Protein AF-A0A450W6S4-F1 (afdb_monomer)

Organism: NCBI:txid2126335

Mean predicted aligned error: 8.24 Å

Nearest PDB structures (foldseek):
  7vvk-assembly1_R  TM=1.912E-01  e=2.632E-01  Homo sapiens

Solvent-accessible surface area (backbone atoms only — not comparable to full-atom values): 16210 Å² total; per-residue (Å²): 136,87,81,79,81,78,82,77,82,76,84,80,77,85,73,83,59,71,81,48,86,71,69,76,48,72,67,59,53,53,52,49,55,60,51,52,78,74,60,60,60,70,70,55,41,54,50,52,48,51,51,54,48,41,68,53,47,48,59,64,56,44,37,65,76,70,69,57,76,54,64,67,61,55,46,53,42,49,53,54,36,48,42,48,53,50,50,53,45,23,51,49,55,42,52,50,50,29,56,54,36,74,76,41,59,76,49,53,60,52,48,36,61,63,34,61,45,58,63,82,42,43,57,46,96,96,48,56,58,46,58,45,52,47,68,77,50,52,54,74,35,73,69,45,42,34,61,66,42,20,76,76,63,78,41,64,39,62,60,49,64,29,61,46,64,38,57,34,32,26,74,81,80,35,79,41,74,65,41,30,49,46,79,80,39,80,57,51,67,60,46,52,55,47,49,42,52,50,33,50,39,66,74,71,35,90,83,59,76,82,76,92,49,69,71,60,49,56,51,41,50,52,50,66,50,43,51,58,54,50,50,52,50,54,50,33,61,73,72,70,49,90,78,80,58,52,64,76,88,86,51,73,24,44,70,46,72,38,71,69,56,64,70,49,83,89,70,77,90,74,80,86,128

Radius of gyration: 19.99 Å; Cα contacts (8 Å, |Δi|>4): 269; chains: 1; bounding box: 62×41×55 Å

Structure (mmCIF, N/CA/C/O backbone):
data_AF-A0A450W6S4-F1
#
_entry.id   AF-A0A450W6S4-F1
#
loop_
_atom_site.group_PDB
_atom_site.id
_atom_site.type_symbol
_atom_site.label_atom_id
_atom_site.label_alt_id
_atom_site.label_comp_id
_atom_site.label_asym_id
_atom_site.label_entity_id
_atom_site.label_seq_id
_atom_site.pdbx_PDB_ins_code
_atom_site.Cartn_x
_atom_site.Cartn_y
_atom_site.Cartn_z
_atom_site.occupancy
_atom_site.B_iso_or_equiv
_atom_site.auth_seq_id
_atom_site.auth_comp_id
_atom_site.auth_asym_id
_atom_site.auth_atom_id
_atom_site.pdbx_PDB_model_num
ATOM 1 N N . MET A 1 1 ? -35.080 -20.474 8.992 1.00 32.56 1 MET A N 1
ATOM 2 C CA . MET A 1 1 ? -33.982 -21.333 9.483 1.00 32.56 1 MET A CA 1
ATOM 3 C C . MET A 1 1 ? -32.744 -20.471 9.604 1.00 32.56 1 MET A C 1
ATOM 5 O O . MET A 1 1 ? -32.255 -19.972 8.602 1.00 32.56 1 MET A O 1
ATOM 9 N N . VAL A 1 2 ? -32.340 -20.200 10.842 1.00 25.28 2 VAL A N 1
ATOM 10 C CA . VAL A 1 2 ? -31.231 -19.311 11.199 1.00 25.28 2 VAL A CA 1
ATOM 11 C C . VAL A 1 2 ? -29.941 -20.122 11.090 1.00 25.28 2 VAL A C 1
ATOM 13 O O . VAL A 1 2 ? -29.734 -21.058 11.854 1.00 25.28 2 VAL A O 1
ATOM 16 N N . SER A 1 3 ? -29.115 -19.811 10.092 1.00 26.16 3 SER A N 1
ATOM 17 C CA . SER A 1 3 ? -27.806 -20.436 9.897 1.00 26.16 3 SER A CA 1
ATOM 18 C C . SER A 1 3 ? -26.806 -19.808 1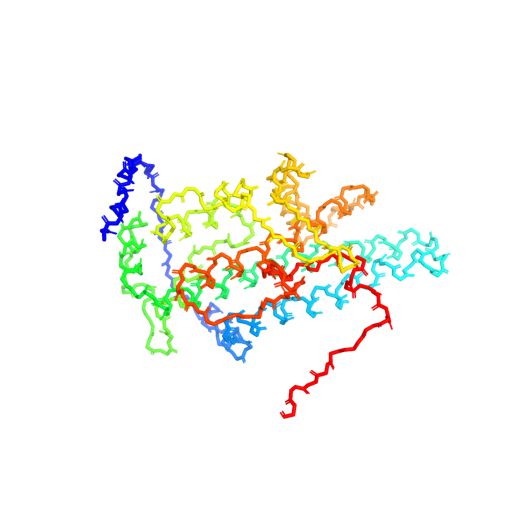0.863 1.00 26.16 3 SER A C 1
ATOM 20 O O . SER A 1 3 ? -26.438 -18.643 10.718 1.00 26.16 3 SER A O 1
ATOM 22 N N . ALA A 1 4 ? -26.394 -20.592 11.855 1.00 27.12 4 ALA A N 1
ATOM 23 C CA . ALA A 1 4 ? -25.409 -20.240 12.863 1.00 27.12 4 ALA A CA 1
ATOM 24 C C . ALA A 1 4 ? -24.054 -19.885 12.224 1.00 27.12 4 ALA A C 1
ATOM 26 O O . ALA A 1 4 ? -23.342 -20.751 11.715 1.00 27.12 4 ALA A O 1
ATOM 27 N N . LEU A 1 5 ? -23.683 -18.605 12.289 1.00 28.03 5 LEU A N 1
ATOM 28 C CA . LEU A 1 5 ? -22.306 -18.156 12.099 1.00 28.03 5 LEU A CA 1
ATOM 29 C C . LEU A 1 5 ? -21.444 -18.799 13.186 1.00 28.03 5 LEU A C 1
ATOM 31 O O . LEU A 1 5 ? -21.568 -18.511 14.374 1.00 28.03 5 LEU A O 1
ATOM 35 N N . THR A 1 6 ? -20.604 -19.734 12.761 1.00 26.80 6 THR A N 1
ATOM 36 C CA . THR A 1 6 ? -19.673 -20.453 13.620 1.00 26.80 6 THR A CA 1
ATOM 37 C C . THR A 1 6 ? -18.552 -19.500 14.022 1.00 26.80 6 THR A C 1
ATOM 39 O O . THR A 1 6 ? -17.637 -19.233 13.244 1.00 26.80 6 THR A O 1
ATOM 42 N N . THR A 1 7 ? -18.628 -18.973 15.242 1.00 27.84 7 THR A N 1
ATOM 43 C CA . THR A 1 7 ? -17.557 -18.215 15.893 1.00 27.84 7 THR A CA 1
ATOM 44 C C . THR A 1 7 ? -16.342 -19.127 16.072 1.00 27.84 7 THR A C 1
ATOM 46 O O . THR A 1 7 ? -16.236 -19.863 17.051 1.00 27.84 7 THR A O 1
ATOM 49 N N . ARG A 1 8 ? -15.414 -19.124 15.108 1.00 27.56 8 ARG A N 1
ATOM 50 C CA . ARG A 1 8 ? -14.085 -19.711 15.304 1.00 27.56 8 ARG A CA 1
ATOM 51 C C . ARG A 1 8 ? -13.303 -18.793 16.240 1.00 27.56 8 ARG A C 1
ATOM 53 O O . ARG A 1 8 ? -12.782 -17.763 15.826 1.00 27.56 8 ARG A O 1
ATOM 60 N N . LEU A 1 9 ? -13.261 -19.171 17.515 1.00 24.45 9 LEU A N 1
ATOM 61 C CA . LEU A 1 9 ? -12.330 -18.640 18.505 1.00 24.45 9 LEU A CA 1
ATOM 62 C C . LEU A 1 9 ? -10.904 -18.990 18.059 1.00 24.45 9 LEU A C 1
ATOM 64 O O . LEU A 1 9 ? -10.448 -20.118 18.237 1.00 24.45 9 LEU A O 1
ATOM 68 N N . PHE A 1 10 ? -10.211 -18.036 17.443 1.00 27.70 10 PHE A N 1
ATOM 69 C CA . PHE A 1 10 ? -8.774 -18.142 17.228 1.00 27.70 10 PHE A CA 1
ATOM 70 C C . PHE A 1 10 ? -8.068 -17.835 18.549 1.00 27.70 10 PHE A C 1
ATOM 72 O O . PHE A 1 10 ? -8.213 -16.752 19.115 1.00 27.70 10 PHE A O 1
ATOM 79 N N . VAL A 1 11 ? -7.320 -18.815 19.057 1.00 25.23 11 VAL A N 1
ATOM 80 C CA . VAL A 1 11 ? -6.426 -18.644 20.204 1.00 25.23 11 VAL A CA 1
ATOM 81 C C . VAL A 1 11 ? -5.302 -17.700 19.776 1.00 25.23 11 VAL A C 1
ATOM 83 O O . VAL A 1 11 ? -4.445 -18.061 18.971 1.00 25.23 11 VAL A O 1
ATOM 86 N N . ILE A 1 12 ? -5.330 -16.469 20.286 1.00 32.97 12 ILE A N 1
ATOM 87 C CA . ILE A 1 12 ? -4.296 -15.461 20.044 1.00 32.97 12 ILE A CA 1
ATOM 88 C C . ILE A 1 12 ? -3.047 -15.870 20.835 1.00 32.97 12 ILE A C 1
ATOM 90 O O . ILE A 1 12 ? -3.043 -15.832 22.064 1.00 32.97 12 ILE A O 1
ATOM 94 N N . SER A 1 13 ? -1.983 -16.263 20.132 1.00 30.73 13 SER A N 1
ATOM 95 C CA . SER A 1 13 ? -0.660 -16.451 20.736 1.00 30.73 13 SER A CA 1
ATOM 96 C C . SER A 1 13 ? -0.114 -15.097 21.224 1.00 30.73 13 SER A C 1
ATOM 98 O O . SER A 1 13 ? -0.065 -14.145 20.431 1.00 30.73 13 SER A O 1
ATOM 100 N N . PRO A 1 14 ? 0.305 -14.960 22.497 1.00 32.59 14 PRO A N 1
ATOM 101 C CA . PRO A 1 14 ? 0.867 -13.720 23.006 1.00 32.59 14 PRO A CA 1
ATOM 102 C C . PRO A 1 14 ? 2.315 -13.576 22.522 1.00 32.59 14 PRO A C 1
ATOM 104 O O . PRO A 1 14 ? 3.265 -13.930 23.214 1.00 32.59 14 PRO A O 1
ATOM 107 N N . TYR A 1 15 ? 2.503 -13.018 21.326 1.00 39.88 15 TYR A N 1
ATOM 108 C CA . TYR A 1 15 ? 3.777 -12.380 21.003 1.00 39.88 15 TYR A CA 1
ATOM 109 C C . TYR A 1 15 ? 3.947 -11.171 21.930 1.00 39.88 15 TYR A C 1
ATOM 111 O O . TYR A 1 15 ? 3.132 -10.249 21.901 1.00 39.88 15 TYR A O 1
ATOM 119 N N . GLN A 1 16 ? 4.986 -11.188 22.767 1.00 39.97 16 GLN A N 1
ATOM 120 C CA . GLN A 1 16 ? 5.404 -10.0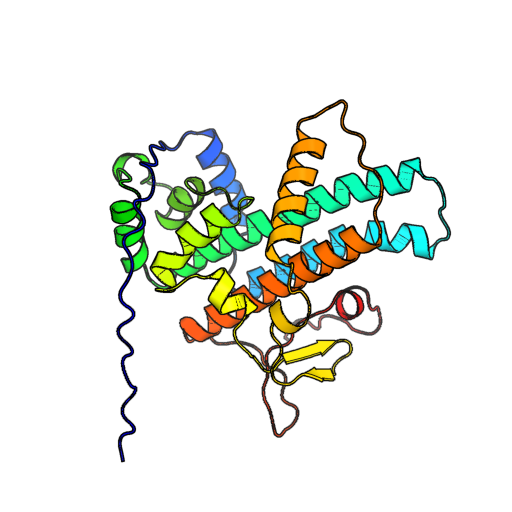25 23.546 1.00 39.97 16 GLN A CA 1
ATOM 121 C C . GLN A 1 16 ? 5.989 -8.991 22.579 1.00 39.97 16 GLN A C 1
ATOM 123 O O . GLN A 1 16 ? 7.088 -9.167 22.053 1.00 39.97 16 GLN A O 1
ATOM 128 N N . TYR A 1 17 ? 5.233 -7.931 22.301 1.00 52.00 17 TYR A N 1
ATOM 129 C CA . TYR A 1 17 ? 5.739 -6.792 21.542 1.00 52.00 17 TYR A CA 1
ATOM 130 C C . TYR A 1 17 ? 6.687 -6.001 22.434 1.00 52.00 17 TYR A C 1
ATOM 132 O O . TYR A 1 17 ? 6.392 -5.755 23.603 1.00 52.00 17 TYR A O 1
ATOM 140 N N . GLY A 1 18 ? 7.856 -5.649 21.896 1.00 48.38 18 GLY A N 1
ATOM 141 C CA . GLY A 1 18 ? 8.821 -4.824 22.615 1.00 48.38 18 GLY A CA 1
ATOM 142 C C . GLY A 1 18 ? 8.183 -3.506 23.060 1.00 48.38 18 GLY A C 1
ATOM 143 O O . GLY A 1 18 ? 7.349 -2.950 22.349 1.00 48.38 18 GLY A O 1
ATOM 144 N N . ASN A 1 19 ? 8.581 -3.011 24.235 1.00 50.66 19 ASN A N 1
ATOM 145 C CA . ASN A 1 19 ? 8.143 -1.713 24.747 1.00 50.66 19 ASN A CA 1
ATOM 146 C C . ASN A 1 19 ? 8.439 -0.615 23.711 1.00 50.66 19 ASN A C 1
ATOM 148 O O . ASN A 1 19 ? 9.602 -0.253 23.516 1.00 50.66 19 ASN A O 1
ATOM 152 N N . MET A 1 20 ? 7.405 -0.057 23.079 1.00 61.88 20 MET A N 1
ATOM 153 C CA . MET A 1 20 ? 7.544 1.173 22.308 1.00 61.88 20 MET A CA 1
ATOM 154 C C . MET A 1 20 ? 7.409 2.350 23.269 1.00 61.88 20 MET A C 1
ATOM 156 O O . MET A 1 20 ? 6.349 2.591 23.828 1.00 61.88 20 MET A O 1
ATOM 160 N N . LYS A 1 21 ? 8.490 3.102 23.481 1.00 59.56 21 LYS A N 1
ATOM 161 C CA . LYS A 1 21 ? 8.429 4.402 24.160 1.00 59.56 21 LYS A CA 1
ATOM 162 C C . LYS A 1 21 ? 8.590 5.484 23.107 1.00 59.56 21 LYS A C 1
ATOM 164 O O . LYS A 1 21 ? 9.688 5.672 22.590 1.00 59.56 21 LYS A O 1
ATOM 169 N N . LYS A 1 22 ? 7.505 6.178 22.769 1.00 68.50 22 LYS A N 1
ATOM 170 C CA . LYS A 1 22 ? 7.538 7.281 21.808 1.00 68.50 22 LYS A CA 1
ATOM 171 C C . LYS A 1 22 ? 6.741 8.456 22.348 1.00 68.50 22 LYS A C 1
ATOM 173 O O . LYS A 1 22 ? 5.594 8.289 22.737 1.00 68.50 22 LYS A O 1
ATOM 178 N N . LYS A 1 23 ? 7.380 9.623 22.362 1.00 75.75 23 LYS A N 1
ATOM 179 C CA . LYS A 1 23 ? 6.767 10.901 22.709 1.00 75.75 23 LYS A CA 1
ATOM 180 C C . LYS A 1 23 ? 6.658 11.742 21.450 1.00 75.75 23 LYS A C 1
ATOM 182 O O . LYS A 1 23 ? 7.626 11.822 20.687 1.00 75.75 23 LYS A O 1
ATOM 187 N N . ILE A 1 24 ? 5.502 12.357 21.238 1.00 78.50 24 ILE A N 1
ATOM 188 C CA . ILE A 1 24 ? 5.284 13.213 20.074 1.00 78.50 24 ILE A CA 1
ATOM 189 C C . ILE A 1 24 ? 6.074 14.511 20.215 1.00 78.50 24 ILE A C 1
ATOM 191 O O . ILE A 1 24 ? 6.154 15.107 21.289 1.00 78.50 24 ILE A O 1
ATOM 195 N N . ASN A 1 25 ? 6.703 14.921 19.115 1.00 84.12 25 ASN A N 1
ATOM 196 C CA . ASN A 1 25 ? 7.486 16.148 19.022 1.00 84.12 25 ASN A CA 1
ATOM 197 C C . ASN A 1 25 ? 6.887 17.105 17.979 1.00 84.12 25 ASN A C 1
ATOM 199 O O . ASN A 1 25 ? 6.044 16.719 17.171 1.00 84.12 25 ASN A O 1
ATOM 203 N N . SER A 1 26 ? 7.349 18.356 17.978 1.00 82.69 26 SER A N 1
ATOM 204 C CA . SER A 1 26 ? 6.836 19.413 17.095 1.00 82.69 26 SER A CA 1
ATOM 205 C C . SER A 1 26 ? 6.968 19.093 15.604 1.00 82.69 26 SER A C 1
ATOM 207 O O . SER A 1 26 ? 6.070 19.421 14.833 1.00 82.69 26 SER A O 1
ATOM 209 N N . LYS A 1 27 ? 8.042 18.407 15.192 1.00 85.31 27 LYS A N 1
ATOM 210 C CA . LYS A 1 27 ? 8.237 17.991 13.796 1.00 85.31 27 LYS A CA 1
ATOM 211 C C . LYS A 1 27 ? 7.159 16.998 13.354 1.00 85.31 27 LYS A C 1
ATOM 213 O O . LYS A 1 27 ? 6.588 17.160 12.283 1.00 85.31 27 LYS A O 1
ATOM 218 N N . MET A 1 28 ? 6.843 16.015 14.198 1.00 83.75 28 MET A N 1
ATOM 219 C CA . MET A 1 28 ? 5.768 15.053 13.932 1.00 83.75 28 MET A CA 1
ATOM 220 C C . MET A 1 28 ? 4.409 15.744 13.822 1.00 83.75 28 MET A C 1
ATOM 222 O O . MET A 1 28 ? 3.630 15.404 12.941 1.00 83.75 28 MET A O 1
ATOM 226 N N . LEU A 1 29 ? 4.132 16.739 14.667 1.00 84.56 29 LEU A N 1
ATOM 227 C CA . LEU A 1 29 ? 2.882 17.507 14.597 1.00 84.56 29 LEU A CA 1
ATOM 228 C C . LEU A 1 29 ? 2.769 18.306 13.288 1.00 84.56 29 LEU A C 1
ATOM 230 O O . LEU A 1 29 ? 1.702 18.341 12.679 1.00 84.56 29 LEU A O 1
ATOM 234 N N . GLN A 1 30 ? 3.867 18.899 12.815 1.00 84.81 30 GLN A N 1
ATOM 235 C CA . GLN A 1 30 ? 3.893 19.606 11.531 1.00 84.81 30 GLN A CA 1
ATOM 236 C C . GLN A 1 30 ? 3.646 18.656 10.344 1.00 84.81 30 GLN A C 1
ATOM 238 O O . GLN A 1 30 ? 2.869 18.972 9.439 1.00 84.81 30 GLN A O 1
ATOM 243 N N . GLU A 1 31 ? 4.268 17.474 10.364 1.00 84.25 31 GLU A N 1
ATOM 244 C CA . GLU A 1 31 ? 4.027 16.421 9.370 1.00 84.25 31 GLU A CA 1
ATOM 245 C C . GLU A 1 31 ? 2.558 15.967 9.391 1.00 84.25 31 GLU A C 1
ATOM 247 O O . GLU A 1 31 ? 1.927 15.879 8.338 1.00 84.25 31 GLU A 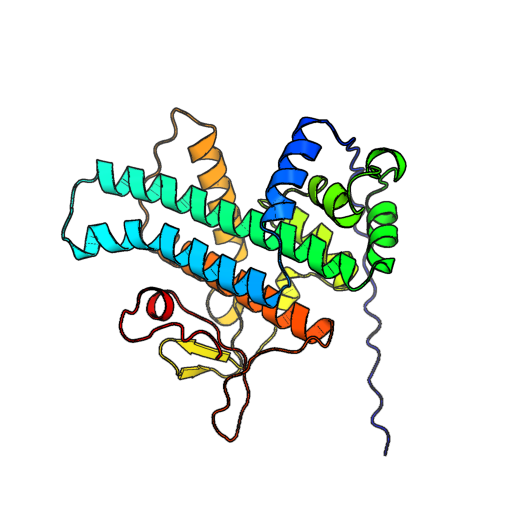O 1
ATOM 252 N N . LEU A 1 32 ? 1.975 15.756 10.578 1.00 86.31 32 LEU A N 1
ATOM 253 C CA . LEU A 1 32 ? 0.564 15.387 10.722 1.00 86.31 32 LEU A CA 1
ATOM 254 C C . LEU A 1 32 ? -0.386 16.455 10.175 1.00 86.31 32 LEU A C 1
ATOM 256 O O . LEU A 1 32 ? -1.367 16.095 9.527 1.00 86.31 32 LEU A O 1
ATOM 260 N N . SER A 1 33 ? -0.098 17.741 10.399 1.00 84.69 33 SER A N 1
ATOM 261 C CA . SER A 1 33 ? -0.905 18.838 9.846 1.00 84.69 33 SER A CA 1
ATOM 262 C C . SER A 1 33 ? -0.940 18.777 8.320 1.00 84.69 33 SER A C 1
ATOM 264 O O . SER A 1 33 ? -2.010 18.839 7.727 1.00 84.69 33 SER A O 1
ATOM 266 N N . THR A 1 34 ? 0.223 18.570 7.698 1.00 82.75 34 THR A N 1
ATOM 267 C CA . THR A 1 34 ? 0.350 18.484 6.235 1.00 82.75 34 THR A CA 1
ATOM 268 C C . THR A 1 34 ? -0.397 17.267 5.684 1.00 82.75 34 THR A C 1
ATOM 270 O O . THR A 1 34 ? -1.114 17.359 4.692 1.00 82.75 34 THR A O 1
ATOM 273 N N . LEU A 1 35 ? -0.267 16.111 6.344 1.00 82.56 35 LEU A N 1
ATOM 274 C CA . LEU A 1 35 ? -0.942 14.881 5.923 1.00 82.56 35 LEU A CA 1
ATOM 275 C C . LEU A 1 35 ? -2.466 14.989 6.042 1.00 82.56 35 LEU A C 1
ATOM 277 O O . LEU A 1 35 ? -3.183 14.539 5.147 1.00 82.56 35 LEU A O 1
ATOM 281 N N . ARG A 1 36 ? -2.964 15.613 7.116 1.00 82.50 36 ARG A N 1
ATOM 282 C CA . ARG A 1 36 ? -4.401 15.779 7.366 1.00 82.50 36 ARG A CA 1
ATOM 283 C C . ARG A 1 36 ? -5.112 16.504 6.228 1.00 82.50 36 ARG A C 1
ATOM 285 O O . ARG A 1 36 ? -6.207 16.091 5.870 1.00 82.50 36 ARG A O 1
ATOM 292 N N . GLU A 1 37 ? -4.502 17.541 5.657 1.00 78.56 37 GLU A N 1
ATOM 293 C CA . GLU A 1 37 ? -5.109 18.344 4.583 1.00 78.56 37 GLU A CA 1
ATOM 294 C C . GLU A 1 37 ? -5.419 17.521 3.325 1.00 78.56 37 GLU A C 1
ATOM 296 O O . GLU A 1 37 ? -6.399 17.781 2.632 1.00 78.56 37 GLU A O 1
ATOM 301 N N . SER A 1 38 ? -4.611 16.495 3.052 1.00 76.62 38 SER A N 1
ATOM 302 C CA . SER A 1 38 ? -4.791 15.603 1.899 1.00 76.62 38 SER A CA 1
ATOM 303 C C . SER A 1 38 ? -5.605 14.338 2.209 1.00 76.62 38 SER A C 1
ATOM 305 O O . SER A 1 38 ? -6.057 13.643 1.287 1.00 76.62 38 SER A O 1
ATOM 307 N N . ARG A 1 39 ? -5.810 14.028 3.498 1.00 79.44 39 ARG A N 1
ATOM 308 C CA . ARG A 1 39 ? -6.482 12.804 3.940 1.00 79.44 39 ARG A CA 1
ATOM 309 C C . ARG A 1 39 ? -7.976 12.886 3.656 1.00 79.44 39 ARG A C 1
ATOM 311 O O . ARG A 1 39 ? -8.667 13.804 4.081 1.00 79.44 39 ARG A O 1
ATOM 318 N N . ASN A 1 40 ? -8.482 11.868 2.973 1.00 72.25 40 ASN A N 1
ATOM 319 C CA . ASN A 1 40 ? -9.885 11.752 2.604 1.00 72.25 40 ASN A CA 1
ATOM 320 C C . ASN A 1 40 ? -10.454 10.388 3.011 1.00 72.25 40 ASN A C 1
ATOM 322 O O . ASN A 1 40 ? -9.747 9.519 3.516 1.00 72.25 40 ASN A O 1
ATOM 326 N N . PHE A 1 41 ? -11.751 10.187 2.775 1.00 76.62 41 PHE A N 1
ATOM 327 C CA . PHE A 1 41 ? -12.409 8.903 3.004 1.00 76.62 41 PHE A CA 1
ATOM 328 C C . PHE A 1 41 ? -11.762 7.769 2.185 1.00 76.62 41 PHE A C 1
ATOM 330 O O . PHE A 1 41 ? -11.275 7.999 1.080 1.00 76.62 41 PHE A O 1
ATOM 337 N N . ILE A 1 42 ? -11.839 6.527 2.677 1.00 78.44 42 ILE A N 1
ATOM 338 C CA . ILE A 1 42 ? -11.134 5.340 2.141 1.00 78.44 42 ILE A CA 1
ATOM 339 C C . ILE A 1 42 ? -11.256 5.179 0.615 1.00 78.44 42 ILE A C 1
ATOM 341 O O . ILE A 1 42 ? -10.291 4.821 -0.056 1.00 78.44 42 ILE A O 1
ATOM 345 N N . LYS A 1 43 ? -12.427 5.471 0.036 1.00 70.62 43 LYS A N 1
ATOM 346 C CA . LYS A 1 43 ? -12.621 5.418 -1.425 1.00 70.62 43 LYS A CA 1
ATOM 347 C C . LYS A 1 43 ? -11.735 6.407 -2.176 1.00 70.62 43 LYS A C 1
ATOM 349 O O . LYS A 1 43 ? -11.106 6.047 -3.164 1.00 70.62 43 LYS A O 1
ATOM 354 N N . ILE A 1 44 ? -11.726 7.649 -1.702 1.00 80.62 44 ILE A N 1
ATOM 355 C CA . ILE A 1 44 ? -10.949 8.741 -2.282 1.00 80.62 44 ILE A CA 1
ATOM 356 C C . ILE A 1 44 ? -9.466 8.469 -2.042 1.00 80.62 44 ILE A C 1
ATOM 358 O O . ILE A 1 44 ? -8.660 8.695 -2.930 1.00 80.62 44 ILE A O 1
ATOM 362 N N . LEU A 1 45 ? -9.111 7.894 -0.891 1.00 84.12 45 LEU A N 1
ATOM 363 C CA . LEU A 1 45 ? -7.748 7.466 -0.592 1.00 84.12 45 LEU A CA 1
ATOM 364 C C . LEU A 1 45 ? -7.238 6.438 -1.611 1.00 84.12 45 LEU A C 1
ATOM 366 O O . LEU A 1 45 ? -6.149 6.620 -2.143 1.00 84.12 45 LEU A O 1
ATOM 370 N N . ASN A 1 46 ? -8.021 5.402 -1.938 1.00 86.81 46 ASN A N 1
ATOM 371 C CA . ASN A 1 46 ? -7.617 4.423 -2.953 1.00 86.81 46 ASN A CA 1
ATOM 372 C C . ASN A 1 46 ? -7.483 5.057 -4.348 1.00 86.81 46 ASN A C 1
ATOM 374 O O . ASN A 1 46 ? -6.530 4.765 -5.062 1.00 86.81 46 ASN A O 1
ATOM 378 N N . TYR A 1 47 ? -8.399 5.954 -4.726 1.00 86.25 47 TYR A N 1
ATOM 379 C CA . TYR A 1 47 ? -8.293 6.705 -5.981 1.00 86.25 47 TYR A CA 1
ATOM 380 C C . TYR A 1 47 ? -7.035 7.588 -6.018 1.00 86.25 47 TYR A C 1
ATOM 382 O O . TYR A 1 47 ? -6.237 7.486 -6.946 1.00 86.25 47 TYR A O 1
ATOM 390 N N . ASN A 1 48 ? -6.805 8.392 -4.978 1.00 87.94 48 ASN A N 1
ATOM 391 C CA . ASN A 1 48 ? -5.625 9.246 -4.854 1.00 87.94 48 ASN A CA 1
ATOM 392 C C . ASN A 1 48 ? -4.339 8.418 -4.868 1.00 87.94 48 ASN A C 1
ATOM 394 O O . ASN A 1 48 ? -3.353 8.835 -5.468 1.00 87.94 48 ASN A O 1
ATOM 398 N N . PHE A 1 49 ? -4.339 7.244 -4.235 1.00 92.19 49 PHE A N 1
ATOM 399 C CA . PHE A 1 49 ? -3.229 6.304 -4.307 1.00 92.19 49 PHE A CA 1
ATOM 400 C C . PHE A 1 49 ? -2.961 5.875 -5.753 1.00 92.19 49 PHE A C 1
ATOM 402 O O . PHE A 1 49 ? -1.829 6.011 -6.202 1.00 92.19 49 PHE A O 1
ATOM 409 N N . LEU A 1 50 ? -3.980 5.431 -6.497 1.00 90.94 50 LEU A N 1
ATOM 410 C CA . LEU A 1 50 ? -3.832 5.019 -7.898 1.00 90.94 50 LEU A CA 1
ATOM 411 C C . LEU A 1 50 ? -3.323 6.158 -8.790 1.00 90.94 50 LEU A C 1
ATOM 413 O O . LEU A 1 50 ? -2.429 5.934 -9.604 1.00 90.94 50 LEU A O 1
ATOM 417 N N . MET A 1 51 ? -3.832 7.378 -8.601 1.00 88.25 51 MET A N 1
ATOM 418 C CA . MET A 1 51 ? -3.385 8.557 -9.351 1.00 88.25 51 MET A CA 1
ATOM 419 C C . MET A 1 51 ? -1.927 8.911 -9.045 1.00 88.25 51 MET A C 1
ATOM 421 O O . MET A 1 51 ? -1.124 9.063 -9.964 1.00 88.25 51 MET A O 1
ATOM 425 N N . ASN A 1 52 ? -1.548 8.953 -7.764 1.00 89.25 52 ASN A N 1
ATOM 426 C CA . ASN A 1 52 ? -0.154 9.173 -7.375 1.00 89.25 52 ASN A CA 1
ATOM 427 C C . ASN A 1 52 ? 0.754 8.054 -7.905 1.00 89.25 52 ASN A C 1
ATOM 429 O O . ASN A 1 52 ? 1.864 8.317 -8.369 1.00 89.25 52 ASN A O 1
ATOM 433 N N . PHE A 1 53 ? 0.289 6.803 -7.871 1.00 90.94 53 PHE A N 1
ATOM 434 C CA . PHE A 1 53 ? 1.027 5.663 -8.399 1.00 90.94 53 PHE A CA 1
ATOM 435 C C . PHE A 1 53 ? 1.270 5.826 -9.905 1.00 90.94 53 PHE A C 1
ATOM 437 O O . PHE A 1 53 ? 2.418 5.745 -10.341 1.00 90.94 53 PHE A O 1
ATOM 444 N N . TYR A 1 54 ? 0.228 6.135 -10.684 1.00 89.75 54 TYR A N 1
ATOM 445 C CA . TYR A 1 54 ? 0.310 6.409 -12.123 1.00 89.75 54 TYR A CA 1
ATOM 446 C C . TYR A 1 54 ? 1.352 7.481 -12.451 1.00 89.75 54 TYR A C 1
ATOM 448 O O . TYR A 1 54 ? 2.269 7.237 -13.241 1.00 89.75 54 TYR A O 1
ATOM 456 N N . GLU A 1 55 ? 1.241 8.651 -11.819 1.00 87.31 55 GLU A N 1
ATOM 457 C CA . GLU A 1 55 ? 2.113 9.795 -12.095 1.00 87.31 55 GLU A CA 1
ATOM 458 C C . GLU A 1 55 ? 3.587 9.456 -11.859 1.00 87.31 55 GLU A C 1
ATOM 460 O O . GLU A 1 55 ? 4.451 9.797 -12.673 1.00 87.31 55 GLU A O 1
ATOM 465 N N . ASN A 1 56 ? 3.869 8.719 -10.782 1.00 86.69 56 ASN A N 1
ATOM 466 C CA . ASN A 1 56 ? 5.223 8.323 -10.415 1.00 86.69 56 ASN A CA 1
ATOM 467 C C . ASN A 1 56 ? 5.764 7.155 -11.260 1.00 86.69 56 ASN A C 1
ATOM 469 O O . ASN A 1 56 ? 6.971 7.090 -11.502 1.00 86.69 56 ASN A O 1
ATOM 473 N N . CYS A 1 57 ? 4.906 6.249 -11.741 1.00 86.44 57 CYS A N 1
ATOM 474 C CA . CYS A 1 57 ? 5.314 5.135 -12.604 1.00 86.44 57 CYS A CA 1
ATOM 475 C C . CYS A 1 57 ? 5.554 5.563 -14.051 1.00 86.44 57 CYS A C 1
ATOM 477 O O . CYS A 1 57 ? 6.424 5.013 -14.724 1.00 86.44 57 CYS A O 1
ATOM 479 N N . ARG A 1 58 ? 4.808 6.544 -14.565 1.00 83.81 58 ARG A N 1
ATOM 480 C CA . ARG A 1 58 ? 4.818 6.858 -16.001 1.00 83.81 58 ARG A CA 1
ATOM 481 C C . ARG A 1 58 ? 6.211 7.190 -16.539 1.00 83.81 58 ARG A C 1
ATOM 483 O O . ARG A 1 58 ? 6.530 6.824 -17.664 1.00 83.81 58 ARG A O 1
ATOM 490 N N . ILE A 1 59 ? 7.063 7.831 -15.738 1.00 82.19 59 ILE A N 1
ATOM 491 C CA . ILE A 1 59 ? 8.423 8.206 -16.153 1.00 82.19 59 ILE A CA 1
ATOM 492 C C . ILE A 1 59 ? 9.291 6.971 -16.439 1.00 82.19 59 ILE A C 1
ATOM 494 O O . ILE A 1 59 ? 10.000 6.952 -17.446 1.00 82.19 59 ILE A O 1
ATOM 498 N N . ILE A 1 60 ? 9.240 5.931 -15.594 1.00 85.06 60 ILE A N 1
ATOM 499 C CA . ILE A 1 60 ? 10.079 4.736 -15.789 1.00 85.06 60 ILE A CA 1
ATOM 500 C C . ILE A 1 60 ? 9.624 3.914 -17.004 1.00 85.06 60 ILE A C 1
ATOM 502 O O . ILE A 1 60 ? 10.457 3.289 -17.657 1.00 85.06 60 ILE A O 1
ATOM 506 N N . HIS A 1 61 ? 8.336 3.985 -17.355 1.00 84.06 61 HIS A N 1
ATOM 507 C CA . HIS A 1 61 ? 7.763 3.356 -18.552 1.00 84.06 61 HIS A CA 1
ATOM 508 C C . HIS A 1 61 ? 7.942 4.192 -19.826 1.00 84.06 61 HIS A C 1
ATOM 510 O O . HIS A 1 61 ? 8.042 3.639 -20.920 1.00 84.06 61 HIS A O 1
ATOM 516 N N . TYR A 1 62 ? 8.059 5.517 -19.699 1.00 82.56 62 TYR A N 1
ATOM 517 C CA . TYR A 1 62 ? 8.267 6.428 -20.826 1.00 82.56 62 TYR A CA 1
ATOM 518 C C . TYR A 1 62 ? 9.648 6.263 -21.478 1.00 82.56 62 TYR A C 1
ATOM 520 O O . TYR A 1 62 ? 9.745 6.232 -22.703 1.00 82.56 62 TYR A O 1
ATOM 528 N N . PHE A 1 63 ? 10.721 6.129 -20.686 1.00 80.94 63 PHE A N 1
ATOM 529 C CA . PHE A 1 63 ? 12.084 6.034 -21.233 1.00 80.94 63 PHE A CA 1
ATOM 530 C C . PHE A 1 63 ? 12.270 4.855 -22.210 1.00 80.94 63 PHE A C 1
ATOM 532 O O . PHE A 1 63 ? 12.736 5.102 -23.327 1.00 80.94 63 PHE A O 1
ATOM 539 N N . PRO A 1 64 ? 11.877 3.608 -21.867 1.00 74.56 64 PRO A N 1
ATOM 540 C CA . PRO A 1 64 ? 11.921 2.492 -22.809 1.00 74.56 64 PRO A CA 1
ATOM 541 C C . PRO A 1 64 ? 11.035 2.705 -24.041 1.00 74.56 64 PRO A C 1
ATOM 543 O O . PRO A 1 64 ? 11.461 2.389 -25.148 1.00 74.56 64 PRO A O 1
ATOM 546 N N . ALA A 1 65 ? 9.832 3.271 -23.870 1.00 76.75 65 ALA A N 1
ATOM 547 C CA . ALA A 1 65 ? 8.892 3.497 -24.971 1.00 76.75 65 ALA A CA 1
ATOM 548 C C . ALA A 1 65 ? 9.425 4.483 -26.027 1.00 76.75 65 ALA A C 1
ATOM 550 O O . ALA A 1 65 ? 9.090 4.369 -27.201 1.00 76.75 65 ALA A O 1
ATOM 551 N N . GLN A 1 66 ? 10.281 5.424 -25.621 1.00 77.69 66 GLN A N 1
ATOM 552 C CA . GLN A 1 66 ? 10.927 6.392 -26.514 1.00 77.69 66 GLN A CA 1
ATOM 553 C C . GLN A 1 66 ? 12.309 5.942 -27.019 1.00 77.69 66 GLN A C 1
ATOM 555 O O . GLN A 1 66 ? 13.010 6.724 -27.658 1.00 77.69 66 GLN A O 1
ATOM 560 N N . GLY A 1 67 ? 12.745 4.716 -26.705 1.00 73.31 67 GLY A N 1
ATOM 561 C CA . GLY A 1 67 ? 14.074 4.226 -27.086 1.00 73.31 67 GLY A CA 1
ATOM 562 C C . GLY A 1 67 ? 15.228 4.993 -26.427 1.00 73.31 67 GLY A C 1
ATOM 563 O O . GLY A 1 67 ? 16.330 5.048 -26.969 1.00 73.31 67 GLY A O 1
ATOM 564 N N . ILE A 1 68 ? 14.998 5.623 -25.268 1.00 74.75 68 ILE A N 1
ATOM 565 C CA . ILE A 1 68 ? 16.042 6.363 -24.554 1.00 74.75 68 ILE A CA 1
ATOM 566 C C . ILE A 1 68 ? 16.946 5.361 -23.826 1.00 74.75 68 ILE A C 1
ATOM 568 O O . ILE A 1 68 ? 16.602 4.838 -22.768 1.00 74.75 68 ILE A O 1
ATOM 572 N N . GLU A 1 69 ? 18.140 5.126 -24.371 1.00 68.44 69 GLU A N 1
ATOM 573 C CA . GLU A 1 69 ? 19.100 4.139 -23.845 1.00 68.44 69 GLU A CA 1
ATOM 574 C C . GLU A 1 69 ? 20.116 4.706 -22.839 1.00 68.44 69 GLU A C 1
ATOM 576 O O . GLU A 1 69 ? 20.990 3.982 -22.351 1.00 68.44 69 GLU A O 1
ATOM 581 N N . SER A 1 70 ? 20.041 6.003 -22.511 1.00 78.31 70 SER A N 1
ATOM 582 C CA . SER A 1 70 ? 20.988 6.620 -21.576 1.00 78.31 70 SER A CA 1
ATOM 583 C C . SER A 1 70 ? 20.889 5.971 -20.195 1.00 78.31 70 SER A C 1
ATOM 585 O O . SER A 1 70 ? 19.974 6.232 -19.408 1.00 78.31 70 SER A O 1
ATOM 587 N N . LYS A 1 71 ? 21.887 5.137 -19.886 1.00 79.38 71 LYS A N 1
ATOM 588 C CA . LYS A 1 71 ? 21.967 4.362 -18.642 1.00 79.38 71 LYS A CA 1
ATOM 589 C C . LYS A 1 71 ? 21.907 5.246 -17.396 1.00 79.38 71 LYS A C 1
ATOM 591 O O . LYS A 1 71 ? 21.384 4.811 -16.372 1.00 79.38 71 LYS A O 1
ATOM 596 N N . ASP A 1 72 ? 22.410 6.477 -17.475 1.00 83.75 72 ASP A N 1
ATOM 597 C CA . ASP A 1 72 ? 22.398 7.410 -16.350 1.00 83.75 72 ASP A CA 1
ATOM 598 C C . ASP A 1 72 ? 21.000 7.974 -16.081 1.00 83.75 72 ASP A C 1
ATOM 600 O O . ASP A 1 72 ? 20.565 7.956 -14.927 1.00 83.75 72 ASP A O 1
ATOM 604 N N . PHE A 1 73 ? 20.265 8.394 -17.119 1.00 83.38 73 PHE A N 1
ATOM 605 C CA . PHE A 1 73 ? 18.890 8.883 -16.959 1.00 83.38 73 PHE A CA 1
ATOM 606 C C . PHE A 1 73 ? 17.952 7.778 -16.479 1.00 83.38 73 PHE A C 1
ATOM 608 O O . PHE A 1 73 ? 17.203 7.988 -15.526 1.00 83.38 73 PHE A O 1
ATOM 615 N N . VAL A 1 74 ? 18.059 6.577 -17.052 1.00 82.56 74 VAL A N 1
ATOM 616 C CA . VAL A 1 74 ? 17.264 5.420 -16.618 1.00 82.56 74 VAL A CA 1
ATOM 617 C C . VAL A 1 74 ? 17.563 5.065 -15.159 1.00 82.56 74 VAL A C 1
ATOM 619 O O . VAL A 1 74 ? 16.650 4.776 -14.388 1.00 82.56 74 VAL A O 1
ATOM 622 N N . ARG A 1 75 ? 18.829 5.137 -14.725 1.00 86.25 75 ARG A N 1
ATOM 623 C CA . ARG A 1 75 ? 19.194 4.893 -13.321 1.00 86.25 75 ARG A CA 1
ATOM 624 C C . ARG A 1 75 ? 18.649 5.970 -12.381 1.00 86.25 75 ARG A C 1
ATOM 626 O O . ARG A 1 75 ? 18.224 5.638 -11.278 1.00 86.25 75 ARG A O 1
ATOM 633 N N . ILE A 1 76 ? 18.674 7.241 -12.782 1.00 88.19 76 ILE A N 1
ATOM 634 C CA . ILE A 1 76 ? 18.077 8.336 -12.001 1.00 88.19 76 ILE A CA 1
ATOM 635 C C . ILE A 1 76 ? 16.571 8.105 -11.863 1.00 88.19 76 ILE A C 1
ATOM 637 O O . ILE A 1 76 ? 16.062 8.094 -10.743 1.00 88.19 76 ILE A O 1
ATOM 641 N N . ALA A 1 77 ? 15.885 7.823 -12.972 1.00 88.56 77 ALA A N 1
ATOM 642 C CA . ALA A 1 77 ? 14.464 7.500 -12.979 1.00 88.56 77 ALA A CA 1
ATOM 643 C C . ALA A 1 77 ? 14.154 6.314 -12.060 1.00 88.56 77 ALA A C 1
ATOM 645 O O . ALA A 1 77 ? 13.263 6.405 -11.227 1.00 88.56 77 ALA A O 1
ATOM 646 N N . TYR A 1 78 ? 14.951 5.245 -12.127 1.00 89.62 78 TYR A N 1
ATOM 647 C CA . TYR A 1 78 ? 14.811 4.073 -11.264 1.00 89.62 78 TYR A CA 1
ATOM 648 C C . TYR A 1 78 ? 14.940 4.407 -9.768 1.00 89.62 78 TYR A C 1
ATOM 650 O O . TYR A 1 78 ? 14.172 3.896 -8.952 1.00 89.62 78 TYR A O 1
ATOM 658 N N . ARG A 1 79 ? 15.877 5.290 -9.392 1.00 91.75 79 ARG A N 1
ATOM 659 C CA . ARG A 1 79 ? 16.035 5.742 -7.998 1.00 91.75 79 ARG A CA 1
ATOM 660 C C . ARG A 1 79 ? 14.802 6.484 -7.507 1.00 91.75 79 ARG A C 1
ATOM 662 O O . ARG A 1 79 ? 14.292 6.155 -6.441 1.00 91.75 79 ARG A O 1
ATOM 669 N N . HIS A 1 80 ? 14.345 7.469 -8.278 1.00 91.31 80 HIS A N 1
ATOM 670 C CA . HIS A 1 80 ? 13.136 8.220 -7.948 1.00 91.31 80 HIS A CA 1
ATOM 671 C C . HIS A 1 80 ? 11.931 7.294 -7.872 1.00 91.31 80 HIS A C 1
ATOM 673 O O . HIS A 1 80 ? 11.172 7.363 -6.916 1.00 91.31 80 HIS A O 1
ATOM 679 N N . TYR A 1 81 ? 11.831 6.361 -8.812 1.00 92.69 81 TYR A N 1
ATOM 680 C CA . TYR A 1 81 ? 10.732 5.425 -8.885 1.00 92.69 81 TYR A CA 1
ATOM 681 C C . TYR A 1 81 ? 10.617 4.539 -7.637 1.00 92.69 81 TYR A C 1
ATOM 683 O O . TYR A 1 81 ? 9.559 4.483 -7.017 1.00 92.69 81 TYR A O 1
ATOM 691 N N . LEU A 1 82 ? 11.720 3.925 -7.196 1.00 94.25 82 LEU A N 1
ATOM 692 C CA . LEU A 1 82 ? 11.742 3.135 -5.960 1.00 94.25 82 LEU A CA 1
ATOM 693 C C . LEU A 1 82 ? 11.382 3.960 -4.720 1.00 94.25 82 LEU A C 1
ATOM 695 O O . LEU A 1 82 ? 10.684 3.468 -3.832 1.00 94.25 82 LEU A O 1
ATOM 699 N N . VAL A 1 83 ? 11.864 5.204 -4.643 1.00 94.94 83 VAL A N 1
ATOM 700 C CA . VAL A 1 83 ? 11.511 6.111 -3.544 1.00 94.94 83 VAL A CA 1
ATOM 701 C C . VAL A 1 83 ? 10.012 6.396 -3.564 1.00 94.94 83 VAL A C 1
ATOM 703 O O . VAL A 1 83 ? 9.366 6.238 -2.531 1.00 94.94 83 VAL A O 1
ATOM 706 N N . SER A 1 84 ? 9.455 6.730 -4.728 1.00 94.12 84 SER A N 1
ATOM 707 C CA . SER A 1 84 ? 8.032 7.014 -4.895 1.00 94.12 84 SER A CA 1
ATOM 708 C C . SER A 1 84 ? 7.144 5.813 -4.573 1.00 94.12 84 SER A C 1
ATOM 710 O O . SER A 1 84 ? 6.145 5.991 -3.881 1.00 94.12 84 SER A O 1
ATOM 712 N N . LEU A 1 85 ? 7.513 4.594 -4.992 1.00 94.81 85 LEU A N 1
ATOM 713 C CA . LEU A 1 85 ? 6.775 3.367 -4.656 1.00 94.81 85 LEU A CA 1
ATOM 714 C C . LEU A 1 85 ? 6.648 3.188 -3.140 1.00 94.81 85 LEU A C 1
ATOM 716 O O . LEU A 1 85 ? 5.548 3.010 -2.616 1.00 94.81 85 LEU A O 1
ATOM 720 N N . VAL A 1 86 ? 7.771 3.282 -2.423 1.00 96.56 86 VAL A N 1
ATOM 721 C CA . VAL A 1 86 ? 7.789 3.131 -0.962 1.00 96.56 86 VAL A CA 1
ATOM 722 C C . VAL A 1 86 ? 7.070 4.280 -0.265 1.00 96.56 86 VAL A C 1
ATOM 724 O O . VAL A 1 86 ? 6.379 4.041 0.720 1.00 96.56 86 VAL A O 1
ATOM 727 N N . SER A 1 87 ? 7.186 5.505 -0.775 1.00 94.12 87 SER A N 1
ATOM 728 C CA . SER A 1 87 ? 6.465 6.657 -0.235 1.00 94.12 87 SER A CA 1
ATOM 729 C C . SER A 1 87 ? 4.950 6.521 -0.398 1.00 94.12 87 SER A C 1
ATOM 731 O O . SER A 1 87 ? 4.240 6.723 0.581 1.00 94.12 87 SER A O 1
ATOM 733 N N . CYS A 1 88 ? 4.456 6.119 -1.575 1.00 93.81 88 CYS A N 1
ATOM 734 C CA . CYS A 1 88 ? 3.024 5.885 -1.803 1.00 93.81 88 CYS A CA 1
ATOM 735 C C . CYS A 1 88 ? 2.488 4.760 -0.912 1.00 93.81 88 CYS A C 1
ATOM 737 O O . CYS A 1 88 ? 1.389 4.863 -0.375 1.00 93.81 88 CYS A O 1
ATOM 739 N N . TRP A 1 89 ? 3.272 3.694 -0.729 1.00 95.81 89 TRP A N 1
ATOM 740 C CA . TRP A 1 89 ? 2.936 2.615 0.196 1.00 95.81 89 TRP A CA 1
ATOM 741 C C . TRP A 1 89 ? 2.835 3.116 1.637 1.00 95.81 89 TRP A C 1
ATOM 743 O O . TRP A 1 89 ? 1.839 2.874 2.315 1.00 95.81 89 TRP A O 1
ATOM 753 N N . GLU A 1 90 ? 3.858 3.826 2.113 1.00 95.12 90 GLU A N 1
ATOM 754 C CA . GLU A 1 90 ? 3.908 4.323 3.484 1.00 95.12 90 GLU A CA 1
ATOM 755 C C . GLU A 1 90 ? 2.707 5.219 3.800 1.00 95.12 90 GLU A C 1
ATOM 757 O O . GLU A 1 90 ? 2.037 5.013 4.814 1.00 95.12 90 GLU A O 1
ATOM 762 N N . THR A 1 91 ? 2.428 6.200 2.937 1.00 93.19 91 THR A N 1
ATOM 763 C CA . THR A 1 91 ? 1.322 7.140 3.143 1.00 93.19 91 THR A CA 1
ATOM 764 C C . THR A 1 91 ? -0.024 6.438 3.040 1.00 93.19 91 THR A C 1
ATOM 766 O O . THR A 1 91 ? -0.864 6.642 3.914 1.00 93.19 91 THR A O 1
ATOM 769 N N . PHE A 1 92 ? -0.199 5.526 2.076 1.00 94.94 92 PHE A N 1
ATOM 770 C CA . PHE A 1 92 ? -1.411 4.717 1.961 1.00 94.94 92 PHE A CA 1
ATOM 771 C C . PHE A 1 92 ? -1.699 3.945 3.252 1.00 94.94 92 PHE A C 1
ATOM 773 O O . PHE A 1 92 ? -2.786 4.069 3.814 1.00 94.94 92 PHE A O 1
ATOM 780 N N . PHE A 1 93 ? -0.737 3.169 3.764 1.00 95.31 93 PHE A N 1
ATOM 781 C CA . PHE A 1 93 ? -0.964 2.364 4.967 1.00 95.31 93 PHE A CA 1
ATOM 782 C C . PHE A 1 93 ? -1.117 3.212 6.229 1.00 95.31 93 PHE A C 1
ATOM 784 O O . PHE A 1 93 ? -1.857 2.811 7.130 1.00 95.31 93 PHE A O 1
ATOM 791 N N . ARG A 1 94 ? -0.462 4.375 6.299 1.00 94.00 94 ARG A N 1
ATOM 792 C CA . ARG A 1 94 ? -0.638 5.333 7.395 1.00 94.00 94 ARG A CA 1
ATOM 793 C C . ARG A 1 94 ? -2.044 5.919 7.400 1.00 94.00 94 ARG A C 1
ATOM 795 O O . ARG A 1 94 ? -2.705 5.901 8.433 1.00 94.00 94 ARG A O 1
ATOM 802 N N . ASP A 1 95 ? -2.520 6.408 6.264 1.00 93.19 95 ASP A N 1
ATOM 803 C CA . ASP A 1 95 ? -3.838 7.034 6.187 1.00 93.19 95 ASP A CA 1
ATOM 804 C C . ASP A 1 95 ? -4.959 5.998 6.291 1.00 93.19 95 ASP A C 1
ATOM 806 O O . ASP A 1 95 ? -5.942 6.239 6.989 1.00 93.19 95 ASP A O 1
ATOM 810 N N . MET A 1 96 ? -4.776 4.798 5.728 1.00 92.31 96 MET A N 1
ATOM 811 C CA . MET A 1 96 ? -5.679 3.672 5.974 1.00 92.31 96 MET A CA 1
ATOM 812 C C . MET A 1 96 ? -5.740 3.312 7.456 1.00 92.31 96 MET A C 1
ATOM 814 O O . MET A 1 96 ? -6.825 3.028 7.963 1.00 92.31 96 MET A O 1
ATOM 818 N N . PHE A 1 97 ? -4.613 3.370 8.172 1.00 92.56 97 PHE A N 1
ATOM 819 C CA . PHE A 1 97 ? -4.582 3.128 9.610 1.00 92.56 97 PHE A CA 1
ATOM 820 C C . PHE A 1 97 ? -5.404 4.197 10.332 1.00 92.56 97 PHE A C 1
ATOM 822 O O . PHE A 1 97 ? -6.257 3.857 11.144 1.00 92.56 97 PHE A O 1
ATOM 829 N N . VAL A 1 98 ? -5.227 5.476 9.999 1.00 91.44 98 VAL A N 1
ATOM 830 C CA . VAL A 1 98 ? -6.023 6.555 10.600 1.00 91.44 98 VAL A CA 1
ATOM 831 C C . VAL A 1 98 ? -7.516 6.364 10.315 1.00 91.44 98 VAL A C 1
ATOM 833 O O . VAL A 1 98 ? -8.307 6.323 11.254 1.00 91.44 98 VAL A O 1
ATOM 836 N N . CYS A 1 99 ? -7.905 6.168 9.051 1.00 89.19 99 CYS A N 1
ATOM 837 C CA . CYS A 1 99 ? -9.307 6.023 8.654 1.00 89.19 99 CYS A CA 1
ATOM 838 C C . CYS A 1 99 ? -9.992 4.823 9.313 1.00 89.19 99 CYS A C 1
ATOM 840 O O . CYS A 1 99 ? -11.147 4.911 9.710 1.00 89.19 99 CYS A O 1
ATOM 842 N N . THR A 1 100 ? -9.304 3.690 9.423 1.00 88.00 100 THR A N 1
ATOM 843 C CA . THR A 1 100 ? -9.887 2.484 10.025 1.00 88.00 100 THR A CA 1
ATOM 844 C C . THR A 1 100 ? -10.106 2.615 11.526 1.00 88.00 100 THR A C 1
ATOM 846 O O . THR A 1 100 ? -11.107 2.116 12.028 1.00 88.00 100 THR A O 1
ATOM 849 N N . HIS A 1 101 ? -9.230 3.325 12.235 1.00 86.00 101 HIS A N 1
ATOM 850 C CA . HIS A 1 101 ? -9.408 3.595 13.664 1.00 86.00 101 HIS A CA 1
ATOM 851 C C . HIS A 1 101 ? -10.463 4.669 13.945 1.00 86.00 101 HIS A C 1
ATOM 853 O O . HIS A 1 101 ? -11.037 4.680 15.024 1.00 86.00 101 HIS A O 1
ATOM 859 N N . GLU A 1 102 ? -10.754 5.547 12.983 1.00 83.56 102 GLU A N 1
ATOM 860 C CA . GLU A 1 102 ? -11.901 6.462 13.076 1.00 83.56 102 GLU A CA 1
ATOM 861 C C . GLU A 1 102 ? -13.249 5.746 12.906 1.00 83.56 102 GLU A C 1
ATOM 863 O O . GLU A 1 102 ? -14.275 6.260 13.342 1.00 83.56 102 GLU A O 1
ATOM 868 N N . LEU A 1 103 ? -13.266 4.571 12.269 1.00 83.75 103 LEU A N 1
ATOM 869 C CA . LEU A 1 103 ? -14.476 3.758 12.113 1.00 83.75 103 LEU A CA 1
ATOM 870 C C . LEU A 1 103 ? -14.759 2.871 13.332 1.00 83.75 103 LEU A C 1
ATOM 872 O O . LEU A 1 103 ? -15.890 2.419 13.492 1.00 83.75 103 LEU A O 1
ATOM 876 N N . ASP A 1 104 ? -13.748 2.607 14.162 1.00 81.81 104 ASP A N 1
ATOM 877 C CA . ASP A 1 104 ? -13.860 1.801 15.379 1.00 81.81 104 ASP A CA 1
ATOM 878 C C . ASP A 1 104 ? -12.786 2.226 16.398 1.00 81.81 104 ASP A C 1
ATOM 880 O O . ASP A 1 104 ? -11.644 1.748 16.400 1.00 81.81 104 ASP A O 1
ATOM 884 N N . GLU A 1 105 ? -13.170 3.169 17.261 1.00 77.38 105 GLU A N 1
ATOM 885 C CA . GLU A 1 105 ? -12.287 3.771 18.263 1.00 77.38 105 GLU A CA 1
ATOM 886 C C . GLU A 1 105 ? -11.884 2.786 19.376 1.00 77.38 105 GLU A C 1
ATOM 888 O O . GLU A 1 105 ? -10.826 2.962 19.987 1.00 77.38 105 GLU A O 1
ATOM 893 N N . GLU A 1 106 ? -12.641 1.701 19.607 1.00 81.12 106 GLU A N 1
ATOM 894 C CA . GLU A 1 106 ? -12.321 0.707 20.647 1.00 81.12 106 GLU A CA 1
ATOM 895 C C . GLU A 1 106 ? -10.981 -0.001 20.388 1.00 81.12 106 GLU A C 1
ATOM 897 O O . GLU A 1 106 ? -10.368 -0.577 21.298 1.00 81.12 106 GLU A O 1
ATOM 902 N N . PHE A 1 107 ? -10.495 0.013 19.144 1.00 81.88 107 PHE A N 1
ATOM 903 C CA . PHE A 1 107 ? -9.191 -0.548 18.808 1.00 81.88 107 PHE A CA 1
ATOM 904 C C . PHE A 1 107 ? -8.022 0.294 19.306 1.00 81.88 107 PHE A C 1
ATOM 906 O O . PHE A 1 107 ? -6.973 -0.275 19.618 1.00 81.88 107 PHE A O 1
ATOM 913 N N . ILE A 1 108 ? -8.185 1.610 19.439 1.00 82.56 108 ILE A N 1
ATOM 914 C CA . ILE A 1 108 ? -7.102 2.503 19.860 1.00 82.56 108 ILE A CA 1
ATOM 915 C C . ILE A 1 108 ? -6.620 2.128 21.265 1.00 82.56 108 ILE A C 1
ATOM 917 O O . ILE A 1 108 ? -5.418 1.951 21.480 1.00 82.56 108 ILE A O 1
ATOM 921 N N . ASP A 1 109 ? -7.542 1.897 22.200 1.00 84.50 109 ASP A N 1
ATOM 922 C CA . ASP A 1 109 ? -7.198 1.500 23.569 1.00 84.50 109 ASP A CA 1
ATOM 923 C C . ASP A 1 109 ? -6.508 0.127 23.612 1.00 84.50 109 ASP A C 1
ATOM 925 O O . ASP A 1 109 ? -5.562 -0.087 24.379 1.00 84.50 109 ASP A O 1
ATOM 929 N N . LYS A 1 110 ? -6.919 -0.804 22.738 1.00 86.12 110 LYS A N 1
ATOM 930 C CA . LYS A 1 110 ? -6.262 -2.114 22.593 1.00 86.12 110 LYS A CA 1
ATOM 931 C C . LYS A 1 110 ? -4.832 -1.963 22.071 1.00 86.12 110 LYS A C 1
ATOM 933 O O . LYS A 1 110 ? -3.947 -2.667 22.557 1.00 86.12 110 LYS A O 1
ATOM 938 N N . ILE A 1 111 ? -4.584 -1.053 21.125 1.00 85.94 111 ILE A N 1
ATOM 939 C C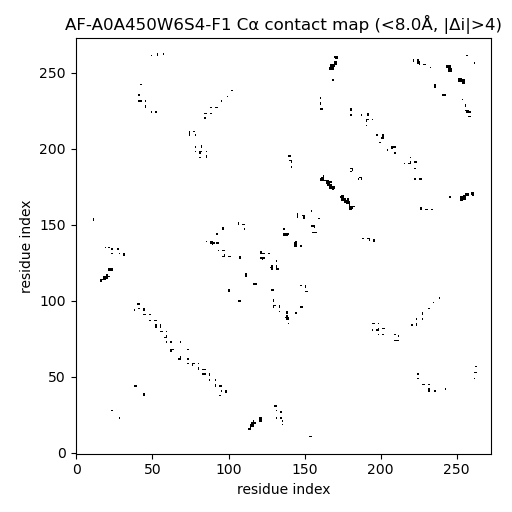A . ILE A 1 111 ? -3.231 -0.742 20.639 1.00 85.94 111 ILE A CA 1
ATOM 940 C C . ILE A 1 111 ? -2.387 -0.135 21.757 1.00 85.94 111 ILE A C 1
ATOM 942 O O . ILE A 1 111 ? -1.302 -0.647 22.035 1.00 85.94 111 ILE A O 1
ATOM 946 N N . ILE A 1 112 ? -2.887 0.898 22.437 1.00 86.38 112 ILE A N 1
ATOM 947 C CA . ILE A 1 112 ? -2.166 1.567 23.528 1.00 86.38 112 ILE A CA 1
ATOM 948 C C . ILE A 1 112 ? -1.739 0.551 24.590 1.00 86.38 112 ILE A C 1
ATOM 950 O O . ILE A 1 112 ? -0.566 0.497 24.963 1.00 86.38 112 ILE A O 1
ATOM 954 N N . LYS A 1 113 ? -2.661 -0.324 25.005 1.00 86.44 113 LYS A N 1
ATOM 955 C CA . LYS A 1 113 ? -2.381 -1.387 25.974 1.00 86.44 113 LYS A CA 1
ATOM 956 C C . LYS A 1 113 ? -1.366 -2.407 25.454 1.00 86.44 113 LYS A C 1
ATOM 958 O O . LYS A 1 113 ? -0.427 -2.743 26.170 1.00 86.44 113 LYS A O 1
ATOM 963 N N . ASN A 1 114 ? -1.532 -2.901 24.226 1.00 84.88 114 ASN A N 1
ATOM 964 C CA . ASN A 1 114 ? -0.683 -3.965 23.679 1.00 84.88 114 ASN A CA 1
ATOM 965 C C . ASN A 1 114 ? 0.760 -3.524 23.419 1.00 84.88 114 ASN A C 1
ATOM 967 O O . ASN A 1 114 ? 1.666 -4.350 23.504 1.00 84.88 114 ASN A O 1
ATOM 971 N N . PHE A 1 115 ? 0.980 -2.244 23.120 1.00 83.88 115 PHE A N 1
ATOM 972 C CA . PHE A 1 115 ? 2.318 -1.685 22.914 1.00 83.88 115 PHE A CA 1
ATOM 973 C C . PHE A 1 115 ? 2.878 -0.963 24.143 1.00 83.88 115 PHE A C 1
ATOM 975 O O . PHE A 1 115 ? 3.976 -0.408 24.069 1.00 83.88 115 PHE A O 1
ATOM 982 N N . ASN A 1 116 ? 2.152 -1.004 25.269 1.00 84.81 116 ASN A N 1
ATOM 983 C CA . ASN A 1 116 ? 2.510 -0.338 26.521 1.00 84.81 116 ASN A CA 1
ATOM 984 C C . ASN A 1 116 ? 2.820 1.156 26.318 1.00 84.81 116 ASN A C 1
ATOM 986 O O . ASN A 1 116 ? 3.801 1.697 26.833 1.00 84.81 116 ASN A O 1
ATOM 990 N N . LEU A 1 117 ? 1.992 1.801 25.498 1.00 85.44 117 LEU A N 1
ATOM 991 C CA . LEU A 1 117 ? 2.099 3.215 25.189 1.00 85.44 117 LEU A CA 1
ATOM 992 C C . LEU A 1 117 ? 1.470 4.028 26.316 1.00 85.44 117 LEU A C 1
ATOM 994 O O . LEU A 1 117 ? 0.423 3.673 26.856 1.00 85.44 117 LEU A O 1
ATOM 998 N N . ASN A 1 118 ? 2.084 5.157 26.646 1.00 85.25 118 ASN A N 1
ATOM 999 C CA . ASN A 1 118 ? 1.474 6.108 27.555 1.00 85.25 118 ASN A CA 1
ATOM 1000 C C . ASN A 1 118 ? 0.587 7.065 26.756 1.00 85.25 118 ASN A C 1
ATOM 1002 O O . ASN A 1 118 ? 1.080 7.835 25.931 1.00 85.25 118 ASN A O 1
ATOM 1006 N N . ARG A 1 119 ? -0.723 7.029 27.013 1.00 85.81 119 ARG A N 1
ATOM 1007 C CA . ARG A 1 119 ? -1.699 7.866 26.310 1.00 85.81 119 ARG A CA 1
ATOM 1008 C C . ARG A 1 119 ? -1.344 9.353 26.390 1.00 85.81 119 ARG A C 1
ATOM 1010 O O . ARG A 1 119 ? -1.409 10.032 25.374 1.00 85.81 119 ARG A O 1
ATOM 1017 N N . THR A 1 120 ? -0.855 9.834 27.535 1.00 85.19 120 THR A N 1
ATOM 1018 C CA . THR A 1 120 ? -0.477 11.249 27.711 1.00 85.19 120 THR A CA 1
ATOM 1019 C C . THR A 1 120 ? 0.729 11.676 26.872 1.00 85.19 120 THR A C 1
ATOM 1021 O O . THR A 1 120 ? 0.944 12.868 26.686 1.00 85.19 120 THR A O 1
ATOM 1024 N N . ASP A 1 121 ? 1.543 10.731 26.390 1.00 84.06 121 ASP A N 1
ATOM 1025 C CA . ASP A 1 121 ? 2.707 11.020 25.538 1.00 84.06 121 ASP A CA 1
ATOM 1026 C C . ASP A 1 121 ? 2.341 11.115 24.042 1.00 84.06 121 ASP A C 1
ATOM 1028 O O . ASP A 1 121 ? 3.173 11.534 23.227 1.00 84.06 121 ASP A O 1
ATOM 1032 N N . ILE A 1 122 ? 1.112 10.717 23.686 1.00 84.31 122 ILE A N 1
ATOM 1033 C CA . ILE A 1 122 ? 0.616 10.574 22.306 1.00 84.31 122 ILE A CA 1
ATOM 1034 C C . ILE A 1 122 ? -0.618 11.449 22.061 1.00 84.31 122 ILE A C 1
ATOM 1036 O O . ILE A 1 122 ? -0.827 11.939 20.956 1.00 84.31 122 ILE A O 1
ATOM 1040 N N . GLU A 1 123 ? -1.457 11.653 23.069 1.00 85.75 123 GLU A N 1
ATOM 1041 C CA . GLU A 1 123 ? -2.640 12.499 22.966 1.00 85.75 123 GLU A CA 1
ATOM 1042 C C . GLU A 1 123 ? -2.227 13.973 22.857 1.00 85.75 123 GLU A C 1
ATOM 1044 O O . GLU A 1 123 ? -1.399 14.467 23.623 1.00 85.75 123 GLU A O 1
ATOM 1049 N N . HIS A 1 124 ? -2.785 14.675 21.871 1.00 86.88 124 HIS A N 1
ATOM 1050 C CA . HIS A 1 124 ? -2.500 16.082 21.614 1.00 86.88 124 HIS A CA 1
ATOM 1051 C C . HIS A 1 124 ? -3.802 16.801 21.265 1.00 86.88 124 HIS A C 1
ATOM 1053 O O . HIS A 1 124 ? -4.580 16.285 20.471 1.00 86.88 124 HIS A O 1
ATOM 1059 N N . ALA A 1 125 ? -4.036 17.990 21.826 1.00 84.62 125 ALA A N 1
ATOM 1060 C CA . ALA A 1 125 ? -5.330 18.677 21.728 1.00 84.62 125 ALA A CA 1
ATOM 1061 C C . ALA A 1 125 ? -5.785 18.936 20.277 1.00 84.62 125 ALA A C 1
ATOM 1063 O O . ALA A 1 125 ? -6.961 18.787 19.961 1.00 84.62 125 ALA A O 1
ATOM 1064 N N . ASP A 1 126 ? -4.845 19.269 19.390 1.00 86.94 126 ASP A N 1
ATOM 1065 C CA . ASP A 1 126 ? -5.139 19.603 17.988 1.00 86.94 126 ASP A CA 1
ATOM 1066 C C . ASP A 1 126 ? -5.246 18.383 17.053 1.00 86.94 126 ASP A C 1
ATOM 1068 O O . ASP A 1 126 ? -5.493 18.540 15.849 1.00 86.94 126 ASP A O 1
ATOM 1072 N N . PHE A 1 127 ? -5.012 17.164 17.561 1.00 85.75 127 PHE A N 1
ATOM 1073 C CA . PHE A 1 127 ? -4.965 15.951 16.746 1.00 85.75 127 PHE A CA 1
ATOM 1074 C C . PHE A 1 127 ? -5.788 14.794 17.288 1.00 85.75 127 PHE A C 1
ATOM 1076 O O . PHE A 1 127 ? -5.816 14.530 18.486 1.00 85.75 127 PHE A O 1
ATOM 1083 N N . LYS A 1 128 ? -6.436 14.057 16.375 1.00 88.44 128 LYS A N 1
ATOM 1084 C CA . LYS A 1 128 ? -7.112 12.818 16.748 1.00 88.44 128 LYS A CA 1
ATOM 1085 C C . LYS A 1 128 ? -6.069 11.809 17.213 1.00 88.44 128 LYS A C 1
ATOM 1087 O O . LYS A 1 128 ? -4.973 11.723 16.655 1.00 88.44 128 LYS A O 1
ATOM 1092 N N . LEU A 1 129 ? -6.447 10.988 18.186 1.00 88.50 129 LEU A N 1
ATOM 1093 C CA . LEU A 1 129 ? -5.552 9.987 18.759 1.00 88.50 129 LEU A CA 1
ATOM 1094 C C . LEU A 1 129 ? -5.063 8.964 17.717 1.00 88.50 129 LEU A C 1
ATOM 1096 O O . LEU A 1 129 ? -3.934 8.497 17.798 1.00 88.50 129 LEU A O 1
ATOM 1100 N N . SER A 1 130 ? -5.871 8.647 16.701 1.00 88.94 130 SER A N 1
ATOM 1101 C CA . SER A 1 130 ? -5.473 7.780 15.582 1.00 88.94 130 SER A CA 1
ATOM 1102 C C . SER A 1 130 ? -4.351 8.389 14.730 1.00 88.94 130 SER A C 1
ATOM 1104 O O . SER A 1 130 ? -3.433 7.678 14.317 1.00 88.94 130 SER A O 1
ATOM 1106 N N . GLU A 1 131 ? -4.380 9.705 14.504 1.00 90.44 131 GLU A N 1
ATOM 1107 C CA . GLU A 1 131 ? -3.353 10.431 13.752 1.00 90.44 131 GLU A CA 1
ATOM 1108 C C 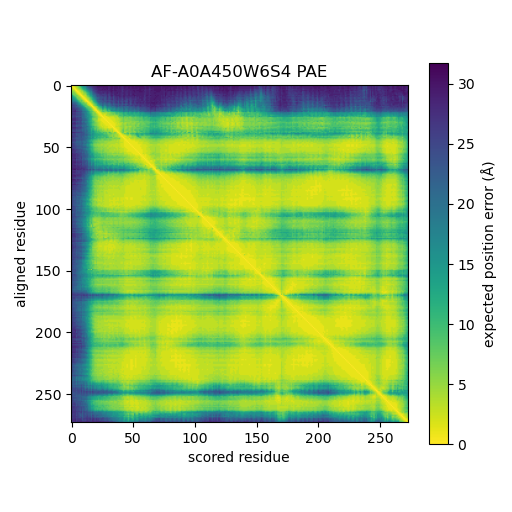. GLU A 1 131 ? -2.024 10.405 14.495 1.00 90.44 131 GLU A C 1
ATOM 1110 O O . GLU A 1 131 ? -0.998 10.004 13.939 1.00 90.44 131 GLU A O 1
ATOM 1115 N N . THR A 1 132 ? -2.051 10.770 15.772 1.00 89.94 132 THR A N 1
ATOM 1116 C CA . THR A 1 132 ? -0.867 10.788 16.626 1.00 89.94 132 THR A CA 1
ATOM 1117 C C . THR A 1 132 ? -0.294 9.389 16.827 1.00 89.94 132 THR A C 1
ATOM 1119 O O . THR A 1 132 ? 0.915 9.191 16.677 1.00 89.94 132 THR A O 1
ATOM 1122 N N . LEU A 1 133 ? -1.149 8.390 17.045 1.00 89.44 133 LEU A N 1
ATOM 1123 C CA . LEU A 1 133 ? -0.762 6.987 17.168 1.00 89.44 133 LEU A CA 1
ATOM 1124 C C . LEU A 1 133 ? -0.148 6.423 15.881 1.00 89.44 133 LEU A C 1
ATOM 1126 O O . LEU A 1 133 ? 0.788 5.628 15.952 1.00 89.44 133 LEU A O 1
ATOM 1130 N N . SER A 1 134 ? -0.593 6.866 14.700 1.00 91.38 134 SER A N 1
ATOM 1131 C CA . SER A 1 134 ? 0.018 6.455 13.426 1.00 91.38 134 SER A CA 1
ATOM 1132 C C . SER A 1 134 ? 1.511 6.811 13.358 1.00 91.38 134 SER A C 1
ATOM 1134 O O . SER A 1 134 ? 2.295 6.121 12.706 1.00 91.38 134 SER A O 1
ATOM 1136 N N . THR A 1 135 ? 1.952 7.854 14.071 1.00 89.38 135 THR A N 1
ATOM 1137 C CA . THR A 1 135 ? 3.373 8.227 14.117 1.00 89.38 135 THR A CA 1
ATOM 1138 C C . THR A 1 135 ? 4.216 7.207 14.873 1.00 89.38 135 THR A C 1
ATOM 1140 O O . THR A 1 135 ? 5.427 7.173 14.670 1.00 89.38 135 THR A O 1
ATOM 1143 N N . CYS A 1 136 ? 3.621 6.357 15.717 1.00 88.31 136 CYS A N 1
ATOM 1144 C CA . CYS A 1 136 ? 4.326 5.321 16.470 1.00 88.31 136 CYS A CA 1
ATOM 1145 C C . CYS A 1 136 ? 4.850 4.186 15.592 1.00 88.31 136 CYS A C 1
ATOM 1147 O O . CYS A 1 136 ? 5.843 3.570 15.968 1.00 88.31 136 CYS A O 1
ATOM 1149 N N . PHE A 1 137 ? 4.261 3.982 14.416 1.00 90.06 137 PHE A N 1
ATOM 1150 C CA . PHE A 1 137 ? 4.594 2.884 13.517 1.00 90.06 137 PHE A CA 1
ATOM 1151 C C . PHE A 1 137 ? 5.410 3.355 12.312 1.00 90.06 137 PHE A C 1
ATOM 1153 O O . PHE A 1 137 ? 5.190 4.440 11.763 1.00 90.06 137 PHE A O 1
ATOM 1160 N N . ASN A 1 138 ? 6.343 2.514 11.869 1.00 91.56 138 ASN A N 1
ATOM 1161 C CA . ASN A 1 138 ? 7.027 2.669 10.595 1.00 91.56 138 ASN A CA 1
ATOM 1162 C C . ASN A 1 138 ? 6.292 1.897 9.489 1.00 91.56 138 ASN A C 1
ATOM 1164 O O . ASN A 1 138 ? 6.437 0.681 9.352 1.00 91.56 138 ASN A O 1
ATOM 1168 N N . PHE A 1 139 ? 5.554 2.615 8.640 1.00 94.50 139 PHE A N 1
ATOM 1169 C CA . PHE A 1 139 ? 4.852 2.027 7.493 1.00 94.50 139 PHE A CA 1
ATOM 1170 C C . PHE A 1 139 ? 5.772 1.711 6.291 1.00 94.50 139 PHE A C 1
ATOM 1172 O O . PHE A 1 139 ? 5.287 1.348 5.225 1.00 94.50 139 PHE A O 1
ATOM 1179 N N . GLN A 1 140 ? 7.098 1.778 6.468 1.00 94.12 140 GLN A N 1
ATOM 1180 C CA . GLN A 1 140 ? 8.112 1.202 5.570 1.00 94.12 140 GLN A CA 1
ATOM 1181 C C . GLN A 1 140 ? 8.713 -0.101 6.141 1.00 94.12 140 GLN A C 1
ATOM 1183 O O . GLN A 1 140 ? 9.843 -0.473 5.824 1.00 94.12 140 GLN A O 1
ATOM 1188 N N . ASN A 1 141 ? 7.999 -0.780 7.045 1.00 94.06 141 ASN A N 1
ATOM 1189 C CA . ASN A 1 141 ? 8.407 -2.053 7.636 1.00 94.06 141 ASN A CA 1
ATOM 1190 C C . ASN A 1 141 ? 7.200 -2.993 7.739 1.00 94.06 141 ASN A C 1
ATOM 1192 O O . ASN A 1 141 ? 6.297 -2.754 8.538 1.00 94.06 141 ASN A O 1
ATOM 1196 N N . ILE A 1 142 ? 7.207 -4.101 6.987 1.00 92.75 142 ILE A N 1
ATOM 1197 C CA . ILE A 1 142 ? 6.085 -5.057 6.952 1.00 92.75 142 ILE A CA 1
ATOM 1198 C C . ILE A 1 142 ? 5.710 -5.532 8.355 1.00 92.75 142 ILE A C 1
ATOM 1200 O O . ILE A 1 142 ? 4.530 -5.629 8.668 1.00 92.75 142 ILE A O 1
ATOM 1204 N N . LYS A 1 143 ? 6.694 -5.819 9.216 1.00 91.19 143 LYS A N 1
ATOM 1205 C CA . LYS A 1 143 ? 6.424 -6.330 10.567 1.00 91.19 143 LYS A CA 1
ATOM 1206 C C . LYS A 1 143 ? 5.717 -5.293 11.431 1.00 91.19 143 LYS A C 1
ATOM 1208 O O . LYS A 1 143 ? 4.858 -5.661 12.225 1.00 91.19 143 LYS A O 1
ATOM 1213 N N . GLU A 1 144 ? 6.066 -4.018 11.297 1.00 90.81 144 GLU A N 1
ATOM 1214 C CA . GLU A 1 144 ? 5.413 -2.951 12.061 1.00 90.81 144 GLU A CA 1
ATOM 1215 C C . GLU A 1 144 ? 3.996 -2.687 11.555 1.00 90.81 144 GLU A C 1
ATOM 1217 O O . GLU A 1 144 ? 3.087 -2.570 12.372 1.00 90.81 144 GLU A O 1
ATOM 1222 N N . ILE A 1 145 ? 3.786 -2.708 10.234 1.00 92.69 145 ILE A N 1
ATOM 1223 C CA . ILE A 1 145 ? 2.444 -2.636 9.639 1.00 92.69 145 ILE A CA 1
ATOM 1224 C C . ILE A 1 145 ? 1.592 -3.816 10.121 1.00 92.69 145 ILE A C 1
ATOM 1226 O O . ILE A 1 145 ? 0.500 -3.616 10.643 1.00 92.69 145 ILE A O 1
ATOM 1230 N N . GLU A 1 146 ? 2.111 -5.041 10.027 1.00 91.69 146 GLU A N 1
ATOM 1231 C CA . GLU A 1 146 ? 1.439 -6.251 10.509 1.00 91.69 146 GLU A CA 1
ATOM 1232 C C . GLU A 1 146 ? 1.012 -6.095 11.971 1.00 91.69 146 GLU A C 1
ATOM 1234 O O . GLU A 1 146 ? -0.128 -6.362 12.338 1.00 91.69 146 GLU A O 1
ATOM 1239 N N . SER A 1 147 ? 1.918 -5.591 12.809 1.00 88.06 147 SER A N 1
ATOM 1240 C CA . SER A 1 147 ? 1.669 -5.392 14.236 1.00 88.06 147 SER A CA 1
ATOM 1241 C C . SER A 1 147 ? 0.593 -4.334 14.494 1.00 88.06 147 SER A C 1
ATOM 1243 O O . SER A 1 147 ? -0.245 -4.533 15.375 1.00 88.06 147 SER A O 1
ATOM 1245 N N . ALA A 1 148 ? 0.595 -3.245 13.719 1.00 88.62 148 ALA A N 1
ATOM 1246 C CA . ALA A 1 148 ? -0.388 -2.170 13.810 1.00 88.62 148 ALA A CA 1
ATOM 1247 C C . ALA A 1 148 ? -1.801 -2.656 13.440 1.00 88.62 148 ALA A C 1
ATOM 1249 O O . ALA A 1 148 ? -2.764 -2.356 14.142 1.00 88.62 148 ALA A O 1
ATOM 1250 N N . TYR A 1 149 ? -1.925 -3.455 12.376 1.00 89.94 149 TYR A N 1
ATOM 1251 C CA . TYR A 1 149 ? -3.219 -3.905 11.854 1.00 89.94 149 TYR A CA 1
ATOM 1252 C C . TYR A 1 149 ? -3.744 -5.193 12.496 1.00 89.94 149 TYR A C 1
ATOM 1254 O O . TYR A 1 149 ? -4.955 -5.405 12.545 1.00 89.94 149 TYR A O 1
ATOM 1262 N N . ARG A 1 150 ? -2.881 -6.053 13.043 1.00 88.00 150 ARG A N 1
ATOM 1263 C CA . ARG A 1 150 ? -3.290 -7.336 13.640 1.00 88.00 150 ARG A CA 1
ATOM 1264 C C . ARG A 1 150 ? -4.311 -7.180 14.765 1.00 88.00 150 ARG A C 1
ATOM 1266 O O . ARG A 1 150 ? -5.189 -8.024 14.908 1.00 88.00 150 ARG A O 1
ATOM 1273 N N . ILE A 1 151 ? -4.225 -6.111 15.558 1.00 82.75 151 ILE A N 1
ATOM 1274 C CA . ILE A 1 151 ? -5.180 -5.846 16.651 1.00 82.75 151 ILE A CA 1
ATOM 1275 C C . ILE A 1 151 ? -6.586 -5.599 16.101 1.00 82.75 151 ILE A C 1
ATOM 1277 O O . ILE A 1 151 ? -7.565 -6.079 16.668 1.00 82.75 151 ILE A O 1
ATOM 1281 N N . MET A 1 152 ? -6.668 -4.915 14.965 1.00 80.25 152 MET A N 1
ATOM 1282 C CA . MET A 1 152 ? -7.915 -4.662 14.259 1.00 80.25 152 MET A CA 1
ATOM 1283 C C . MET A 1 152 ? -8.422 -5.900 13.527 1.00 80.25 152 MET A C 1
ATOM 1285 O O . MET A 1 152 ? -9.627 -6.135 13.487 1.00 80.25 152 MET A O 1
ATOM 1289 N N . TRP A 1 153 ? -7.522 -6.699 12.952 1.00 83.75 153 TRP A N 1
ATOM 1290 C CA . TRP A 1 153 ? -7.876 -7.847 12.117 1.00 83.75 153 TRP A CA 1
ATOM 1291 C C . TRP A 1 153 ? -8.105 -9.149 12.896 1.00 83.75 153 TRP A C 1
ATOM 1293 O O . TRP A 1 153 ? -8.757 -10.063 12.393 1.00 83.75 153 TRP A O 1
ATOM 1303 N N . GLY A 1 154 ? -7.581 -9.249 14.121 1.00 81.88 154 GLY A N 1
ATOM 1304 C CA . GLY A 1 154 ? -7.640 -10.448 14.967 1.00 81.88 154 GLY A CA 1
ATOM 1305 C C . GLY A 1 154 ? -6.779 -11.618 14.473 1.00 81.88 154 GLY A C 1
ATOM 1306 O O . GLY A 1 154 ? -6.842 -12.708 15.034 1.00 81.88 154 GLY A O 1
ATOM 1307 N N . SER A 1 155 ? -5.995 -11.409 13.418 1.00 83.00 155 SER A N 1
ATOM 1308 C CA . SER A 1 155 ? -5.148 -12.402 12.754 1.00 83.00 155 SER A CA 1
ATOM 1309 C C . SER A 1 155 ? -3.988 -11.704 12.045 1.00 83.00 155 SER A C 1
ATOM 1311 O O . SER A 1 155 ? -3.955 -10.471 11.985 1.00 83.00 155 SER A O 1
ATOM 1313 N N . ASP A 1 156 ? -3.044 -12.489 11.529 1.00 87.19 156 ASP A N 1
ATOM 1314 C CA . ASP A 1 156 ? -1.950 -11.993 10.694 1.00 87.19 156 ASP A CA 1
ATOM 1315 C C . ASP A 1 156 ? -2.522 -11.295 9.444 1.00 87.19 156 ASP A C 1
ATOM 1317 O O . ASP A 1 156 ? -3.055 -11.935 8.532 1.00 87.19 156 ASP A O 1
ATOM 1321 N N . PHE A 1 157 ? -2.450 -9.965 9.441 1.00 90.69 157 PHE A N 1
ATOM 1322 C CA . PHE A 1 157 ? -3.082 -9.066 8.487 1.00 90.69 157 PHE A CA 1
ATOM 1323 C C . PHE A 1 157 ? -2.639 -9.331 7.046 1.00 90.69 157 PHE A C 1
ATOM 1325 O O . PHE A 1 157 ? -3.481 -9.622 6.196 1.00 90.69 157 PHE A O 1
ATOM 1332 N N . PHE A 1 158 ? -1.338 -9.298 6.750 1.00 92.25 158 PHE A N 1
ATOM 1333 C CA . PHE A 1 158 ? -0.854 -9.565 5.398 1.00 92.25 158 PHE A CA 1
ATOM 1334 C C . PHE A 1 158 ? -1.012 -11.027 4.996 1.00 92.25 158 PHE A C 1
ATOM 1336 O O . PHE A 1 158 ? -1.243 -11.290 3.818 1.00 92.25 158 PHE A O 1
ATOM 1343 N N . ASN A 1 159 ? -0.929 -11.977 5.933 1.00 89.38 159 ASN A N 1
ATOM 1344 C CA . ASN A 1 159 ? -1.205 -13.379 5.610 1.00 89.38 159 ASN A CA 1
ATOM 1345 C C . ASN A 1 159 ? -2.650 -13.545 5.153 1.00 89.38 159 ASN A C 1
ATOM 1347 O O . ASN A 1 159 ? -2.877 -14.142 4.105 1.00 89.38 159 ASN A O 1
ATOM 1351 N N . PHE A 1 160 ? -3.613 -12.983 5.888 1.00 91.62 160 PHE A N 1
ATOM 1352 C CA . PHE A 1 160 ? -5.009 -12.973 5.467 1.00 91.62 160 PHE A CA 1
ATOM 1353 C C . PHE A 1 160 ? -5.149 -12.321 4.087 1.00 91.62 160 PHE A C 1
ATOM 1355 O O . PHE A 1 160 ? -5.606 -12.966 3.152 1.00 91.62 160 PHE A O 1
ATOM 1362 N N . LEU A 1 161 ? -4.678 -11.083 3.925 1.00 92.44 161 LEU A N 1
ATOM 1363 C CA . LEU A 1 161 ? -4.845 -10.328 2.680 1.00 92.44 161 LEU A CA 1
ATOM 1364 C C . LEU A 1 161 ? -4.219 -11.007 1.459 1.00 92.44 161 LEU A C 1
ATOM 1366 O O . LEU A 1 161 ? -4.787 -10.961 0.371 1.00 92.44 161 LEU A O 1
ATOM 1370 N N . CYS A 1 162 ? -3.041 -11.612 1.620 1.00 93.12 162 CYS A N 1
ATOM 1371 C CA . CYS A 1 162 ? -2.310 -12.192 0.500 1.00 93.12 162 CYS A CA 1
ATOM 1372 C C . CYS A 1 162 ? -2.777 -13.612 0.154 1.00 93.12 162 CYS A C 1
ATOM 1374 O O . CYS A 1 162 ? -2.562 -14.052 -0.976 1.00 93.12 162 CYS A O 1
ATOM 1376 N N . THR A 1 163 ? -3.404 -14.334 1.091 1.00 93.00 163 THR A N 1
ATOM 1377 C CA . THR A 1 163 ? -3.874 -15.716 0.875 1.00 93.00 163 THR A CA 1
ATOM 1378 C C . THR A 1 163 ? -5.368 -15.821 0.595 1.00 93.00 163 THR A C 1
ATOM 1380 O O . THR A 1 163 ? -5.778 -16.769 -0.079 1.00 93.00 163 THR A O 1
ATOM 1383 N N . GLU A 1 164 ? -6.167 -14.864 1.071 1.00 93.50 164 GLU A N 1
ATOM 1384 C CA . GLU A 1 164 ? -7.612 -14.847 0.871 1.00 93.50 164 GLU A CA 1
ATOM 1385 C C . GLU A 1 164 ? -7.934 -14.802 -0.623 1.00 93.50 164 GLU A C 1
ATOM 1387 O O . GLU A 1 164 ? -7.482 -13.925 -1.364 1.00 93.50 164 GLU A O 1
ATOM 1392 N N . LYS A 1 165 ? -8.727 -15.777 -1.066 1.00 94.06 165 LYS A N 1
ATOM 1393 C CA . LYS A 1 165 ? -9.194 -15.865 -2.446 1.00 94.06 165 LYS A CA 1
ATOM 1394 C C . LYS A 1 165 ? -10.379 -14.933 -2.630 1.00 94.06 165 LYS A C 1
ATOM 1396 O O . LYS A 1 165 ? -11.391 -15.064 -1.946 1.00 94.06 165 LYS A O 1
ATOM 1401 N N . THR A 1 166 ? -10.279 -14.022 -3.587 1.00 91.00 166 THR A N 1
ATOM 1402 C CA . THR A 1 166 ? -11.371 -13.120 -3.943 1.00 91.00 166 THR A CA 1
ATOM 1403 C C . THR A 1 166 ? -11.573 -13.092 -5.448 1.00 91.00 166 THR A C 1
ATOM 1405 O O . THR A 1 166 ? -10.628 -13.173 -6.225 1.00 91.00 166 THR A O 1
ATOM 1408 N N . ASN A 1 167 ? -12.821 -12.961 -5.881 1.00 90.94 167 ASN A N 1
ATOM 1409 C CA . ASN A 1 167 ? -13.097 -12.652 -7.277 1.00 90.94 167 ASN A CA 1
ATOM 1410 C C . ASN A 1 167 ? -12.741 -11.185 -7.527 1.00 90.94 167 ASN A C 1
ATOM 1412 O O . ASN A 1 167 ? -13.033 -10.340 -6.680 1.00 90.94 167 ASN A O 1
ATOM 1416 N N . VAL A 1 168 ? -12.130 -10.882 -8.669 1.00 89.44 168 VAL A N 1
ATOM 1417 C CA . VAL A 1 168 ? -11.754 -9.514 -9.059 1.00 89.44 168 VAL A CA 1
ATOM 1418 C C . VAL A 1 168 ? -12.082 -9.277 -10.528 1.00 89.44 168 VAL A C 1
ATOM 1420 O O . VAL A 1 168 ? -12.108 -10.216 -11.327 1.00 89.44 168 VAL A O 1
ATOM 1423 N N . ILE A 1 169 ? -12.327 -8.020 -10.884 1.00 85.12 169 ILE A N 1
ATOM 1424 C CA . ILE A 1 169 ? -12.402 -7.570 -12.277 1.00 85.12 169 ILE A CA 1
ATOM 1425 C C . ILE A 1 169 ? -11.231 -6.621 -12.520 1.00 85.12 169 ILE A C 1
ATOM 1427 O O . ILE A 1 169 ? -11.024 -5.683 -11.760 1.00 85.12 169 ILE A O 1
ATOM 1431 N N . GLY A 1 170 ? -10.439 -6.875 -13.551 1.00 75.31 170 GLY A N 1
ATOM 1432 C CA . GLY A 1 170 ? -9.185 -6.166 -13.804 1.00 75.31 170 GLY A CA 1
ATOM 1433 C C . GLY A 1 170 ? -8.377 -6.876 -14.878 1.00 75.31 170 GLY A C 1
ATOM 1434 O O . GLY A 1 170 ? -8.856 -7.848 -15.456 1.00 75.31 170 GLY A O 1
ATOM 1435 N N . MET A 1 171 ? -7.144 -6.450 -15.151 1.00 65.50 171 MET A N 1
ATOM 1436 C CA . MET A 1 171 ? -6.297 -7.120 -16.152 1.00 65.50 171 MET A CA 1
ATOM 1437 C C . MET A 1 171 ? -6.928 -7.051 -17.559 1.00 65.50 171 MET A C 1
ATOM 1439 O O . MET A 1 171 ? -7.240 -8.075 -18.178 1.00 65.50 171 MET A O 1
ATOM 1443 N N . CYS A 1 172 ? -7.158 -5.829 -18.045 1.00 68.12 172 CYS A N 1
ATOM 1444 C CA . CYS A 1 172 ? -7.862 -5.530 -19.295 1.00 68.12 172 CYS A CA 1
ATOM 1445 C C . CYS A 1 172 ? -9.354 -5.901 -19.251 1.00 68.12 172 CYS A C 1
ATOM 1447 O O . CYS A 1 172 ? -9.877 -6.553 -20.157 1.00 68.12 172 CYS A O 1
ATOM 1449 N N . GLY A 1 173 ? -10.033 -5.536 -18.158 1.00 69.50 173 GLY A N 1
ATOM 1450 C CA . GLY A 1 173 ? -11.477 -5.750 -17.989 1.00 69.50 173 GLY A CA 1
ATOM 1451 C C . GLY A 1 173 ? -11.898 -7.217 -17.845 1.00 69.50 173 GLY A C 1
ATOM 1452 O O . GLY A 1 173 ? -13.076 -7.540 -18.004 1.00 69.50 173 GLY A O 1
ATOM 1453 N N . LYS A 1 174 ? -10.957 -8.122 -17.557 1.00 80.44 174 LYS A N 1
ATOM 1454 C CA . LYS A 1 174 ? -11.232 -9.551 -17.412 1.00 80.44 174 LYS A CA 1
ATOM 1455 C C . LYS A 1 174 ? -11.685 -9.887 -15.999 1.00 80.44 174 LYS A C 1
ATOM 1457 O O . LYS A 1 174 ? -11.262 -9.296 -15.010 1.00 80.44 174 LYS A O 1
ATOM 1462 N N . PHE A 1 175 ? -12.558 -10.880 -15.913 1.00 85.12 175 PHE A N 1
ATOM 1463 C CA . PHE A 1 175 ? -12.962 -11.452 -14.642 1.00 85.12 175 PHE A CA 1
ATOM 1464 C C . PHE A 1 175 ? -11.992 -12.562 -14.232 1.00 85.12 175 PHE A C 1
ATOM 1466 O O . PHE A 1 175 ? -11.782 -13.514 -14.988 1.00 85.12 175 PHE A O 1
ATOM 1473 N N . THR A 1 176 ? -11.459 -12.467 -13.017 1.00 87.81 176 THR A N 1
ATOM 1474 C CA . THR A 1 176 ? -10.547 -13.461 -12.447 1.00 87.81 176 THR A CA 1
ATOM 1475 C C . THR A 1 176 ? -11.173 -14.053 -11.191 1.00 87.81 176 THR A C 1
ATOM 1477 O O . THR A 1 176 ? -11.464 -13.343 -10.226 1.00 87.81 176 THR A O 1
ATOM 1480 N N . ARG A 1 177 ? -11.389 -15.374 -11.211 1.00 89.50 177 ARG A N 1
ATOM 1481 C CA . ARG A 1 177 ? -11.876 -16.138 -10.055 1.00 89.50 177 ARG A CA 1
ATOM 1482 C C . ARG A 1 177 ? -10.737 -16.470 -9.108 1.00 89.50 177 ARG A C 1
ATOM 1484 O O . ARG A 1 177 ? -9.626 -16.723 -9.565 1.00 89.50 177 ARG A O 1
ATOM 1491 N N . ASP A 1 178 ? -11.054 -16.534 -7.816 1.00 90.75 178 ASP A N 1
ATOM 1492 C CA . ASP A 1 178 ? -10.147 -17.031 -6.774 1.00 90.75 178 ASP A CA 1
ATOM 1493 C C . ASP A 1 178 ? -8.758 -16.368 -6.777 1.00 90.75 178 ASP A C 1
ATOM 1495 O O . ASP A 1 178 ? -7.747 -17.004 -6.467 1.00 90.75 178 ASP A O 1
ATOM 1499 N N . PHE A 1 179 ? -8.700 -15.084 -7.131 1.00 92.31 179 PHE A N 1
ATOM 1500 C CA . PHE A 1 179 ? -7.464 -14.318 -7.136 1.00 92.31 179 PHE A CA 1
ATOM 1501 C C . PHE A 1 179 ? -6.923 -14.184 -5.709 1.00 92.31 179 PHE A C 1
ATOM 1503 O O . PHE A 1 179 ? -7.659 -13.845 -4.782 1.00 92.31 179 PHE A O 1
ATOM 1510 N N . SER A 1 180 ? -5.621 -14.409 -5.549 1.00 94.31 180 SER A N 1
ATOM 1511 C CA . SER A 1 180 ? -4.876 -14.103 -4.330 1.00 94.31 180 SER A CA 1
ATOM 1512 C C . SER A 1 180 ? -3.451 -13.687 -4.687 1.00 94.31 180 SER A C 1
ATOM 1514 O O . SER A 1 180 ? -2.888 -14.142 -5.688 1.00 94.31 180 SER A O 1
ATOM 1516 N N . VAL A 1 181 ? -2.844 -12.830 -3.862 1.00 94.69 181 VAL A N 1
ATOM 1517 C CA . VAL A 1 181 ? -1.470 -12.349 -4.091 1.00 94.69 181 VAL A CA 1
ATOM 1518 C C . VAL A 1 181 ? -0.490 -13.516 -4.058 1.00 94.69 181 VAL A C 1
ATOM 1520 O O . VAL A 1 181 ? 0.314 -13.651 -4.972 1.00 94.69 181 VAL A O 1
ATOM 1523 N N . CYS A 1 182 ? -0.606 -14.411 -3.073 1.00 94.75 182 CYS A N 1
ATOM 1524 C CA . CYS A 1 182 ? 0.245 -15.597 -2.958 1.00 94.75 182 CYS A CA 1
ATOM 1525 C C . CYS A 1 182 ? 0.094 -16.565 -4.140 1.00 94.75 182 CYS A C 1
ATOM 1527 O O . CYS A 1 182 ? 1.020 -17.322 -4.420 1.00 94.75 182 CYS A O 1
ATOM 1529 N N . GLY A 1 183 ? -1.052 -16.554 -4.833 1.00 91.62 183 GLY A N 1
ATOM 1530 C CA . GLY A 1 183 ? -1.260 -17.349 -6.043 1.00 91.62 183 GLY A CA 1
ATOM 1531 C C . GLY A 1 183 ? -0.413 -16.884 -7.233 1.00 91.62 183 GLY A C 1
ATOM 1532 O O . GLY A 1 183 ? -0.088 -17.697 -8.093 1.00 91.62 183 GLY A O 1
ATOM 1533 N N . LEU A 1 184 ? -0.031 -15.602 -7.270 1.00 90.81 184 LEU A N 1
ATOM 1534 C CA . LEU A 1 184 ? 0.792 -15.009 -8.334 1.00 90.81 184 LEU A CA 1
ATOM 1535 C C . LEU A 1 184 ? 2.239 -14.744 -7.897 1.00 90.81 184 LEU A C 1
ATOM 1537 O O . LEU A 1 184 ? 3.165 -14.902 -8.688 1.00 90.81 184 LEU A O 1
ATOM 1541 N N . PHE A 1 185 ? 2.429 -14.362 -6.637 1.00 94.56 185 PHE A N 1
ATOM 1542 C CA . PHE A 1 185 ? 3.682 -13.869 -6.076 1.00 94.56 185 PHE A CA 1
ATOM 1543 C C . PHE A 1 185 ? 3.935 -14.549 -4.725 1.00 94.56 185 PHE A C 1
ATOM 1545 O O . PHE A 1 185 ? 3.566 -14.048 -3.663 1.00 94.56 185 PHE A O 1
ATOM 1552 N N . HIS A 1 186 ? 4.537 -15.736 -4.756 1.00 94.19 186 HIS A N 1
ATOM 1553 C CA . HIS A 1 186 ? 4.799 -16.533 -3.551 1.00 94.19 186 HIS A CA 1
ATOM 1554 C C . HIS A 1 186 ? 5.855 -15.892 -2.631 1.00 94.19 186 HIS A C 1
ATOM 1556 O O . HIS A 1 186 ? 5.829 -16.088 -1.419 1.00 94.19 186 HIS A O 1
ATOM 1562 N N . ASP A 1 187 ? 6.754 -15.096 -3.203 1.00 95.56 187 ASP A N 1
ATOM 1563 C CA . ASP A 1 187 ? 7.851 -14.359 -2.573 1.00 95.56 187 ASP A CA 1
ATOM 1564 C C . ASP A 1 187 ? 7.489 -12.894 -2.260 1.00 95.56 187 ASP A C 1
ATOM 1566 O O . ASP A 1 187 ? 8.375 -12.087 -1.965 1.00 95.56 187 ASP A O 1
ATOM 1570 N N . TRP A 1 188 ? 6.195 -12.534 -2.273 1.00 95.94 188 TRP A N 1
ATOM 1571 C CA . TRP A 1 188 ? 5.726 -11.148 -2.115 1.00 95.94 188 TRP A CA 1
ATOM 1572 C C . TRP A 1 188 ? 6.385 -10.411 -0.942 1.00 95.94 188 TRP A C 1
ATOM 1574 O O . TRP A 1 188 ? 6.782 -9.249 -1.055 1.00 95.94 188 TRP A O 1
ATOM 1584 N N . ARG A 1 189 ? 6.548 -11.103 0.190 1.00 95.75 189 ARG A N 1
ATOM 1585 C CA . ARG A 1 189 ? 7.109 -10.527 1.412 1.00 95.75 189 ARG A CA 1
ATOM 1586 C C . ARG A 1 189 ? 8.580 -10.168 1.245 1.00 95.75 189 ARG A C 1
ATOM 1588 O O . ARG A 1 189 ? 9.005 -9.099 1.676 1.00 95.75 189 ARG A O 1
ATOM 1595 N N . GLU A 1 190 ? 9.346 -11.049 0.611 1.00 96.38 190 GLU A N 1
ATOM 1596 C CA . GLU A 1 190 ? 10.775 -10.848 0.371 1.00 96.38 190 GLU A CA 1
ATOM 1597 C C . GLU A 1 190 ? 11.006 -9.691 -0.599 1.00 96.38 190 GLU A C 1
ATOM 1599 O O . GLU A 1 190 ? 11.909 -8.878 -0.386 1.00 96.38 190 GLU A O 1
ATOM 1604 N N . VAL A 1 191 ? 10.158 -9.568 -1.625 1.00 97.56 191 VAL A N 1
ATOM 1605 C CA . VAL A 1 191 ? 10.218 -8.469 -2.594 1.00 97.56 191 VAL A CA 1
ATOM 1606 C C . VAL A 1 191 ? 9.932 -7.125 -1.924 1.00 97.56 191 VAL A C 1
ATOM 1608 O O . VAL A 1 191 ? 10.685 -6.171 -2.138 1.00 97.56 191 VAL A O 1
ATOM 1611 N N . ILE A 1 192 ? 8.911 -7.033 -1.068 1.00 97.31 192 ILE A N 1
ATOM 1612 C CA . ILE A 1 192 ? 8.597 -5.790 -0.345 1.00 97.31 192 ILE A CA 1
ATOM 1613 C C . ILE A 1 192 ? 9.710 -5.429 0.645 1.00 97.31 192 ILE A C 1
ATOM 1615 O O . ILE A 1 192 ? 10.201 -4.299 0.625 1.00 97.31 192 ILE A O 1
ATOM 1619 N N . ASP A 1 193 ? 10.182 -6.384 1.454 1.00 96.62 193 ASP A N 1
ATOM 1620 C CA . ASP A 1 193 ? 11.274 -6.146 2.407 1.00 96.62 193 ASP A CA 1
ATOM 1621 C C . ASP A 1 193 ? 12.562 -5.713 1.690 1.00 96.62 193 ASP A C 1
ATOM 1623 O O . ASP A 1 193 ? 13.291 -4.832 2.161 1.00 96.62 193 ASP A O 1
ATOM 1627 N N . LYS A 1 194 ? 12.857 -6.310 0.530 1.00 96.94 194 LYS A N 1
ATOM 1628 C CA . LYS A 1 194 ? 13.968 -5.883 -0.323 1.00 96.94 194 LYS A CA 1
ATOM 1629 C C . LYS A 1 194 ? 13.743 -4.466 -0.848 1.00 96.94 194 LYS A C 1
ATOM 1631 O O . LYS A 1 194 ? 14.677 -3.671 -0.808 1.00 96.94 194 LYS A O 1
ATOM 1636 N N . THR A 1 195 ? 12.525 -4.114 -1.253 1.00 97.44 195 THR A N 1
ATOM 1637 C CA . THR A 1 195 ? 12.188 -2.774 -1.765 1.00 97.44 195 THR A CA 1
ATOM 1638 C C . THR A 1 195 ? 12.389 -1.698 -0.701 1.00 97.44 195 THR A C 1
ATOM 1640 O O . THR A 1 195 ? 13.017 -0.674 -0.980 1.00 97.44 195 THR A O 1
ATOM 1643 N N . PHE A 1 196 ? 11.984 -1.956 0.544 1.00 97.44 196 PHE A N 1
ATOM 1644 C CA . PHE A 1 196 ? 12.256 -1.052 1.665 1.00 97.44 196 PHE A CA 1
ATOM 1645 C C . PHE A 1 196 ? 13.754 -0.874 1.931 1.00 97.44 196 PHE A C 1
ATOM 1647 O O . PHE A 1 196 ? 14.223 0.254 2.106 1.00 97.44 196 PHE A O 1
ATOM 1654 N N . LYS A 1 197 ? 14.534 -1.962 1.898 1.00 96.25 197 LYS A N 1
ATOM 1655 C CA . LYS A 1 197 ? 15.998 -1.900 2.059 1.00 96.25 197 LYS A CA 1
ATOM 1656 C C . LYS A 1 197 ? 16.667 -1.115 0.932 1.00 96.25 197 LYS A C 1
ATOM 1658 O O . LYS A 1 197 ? 17.547 -0.299 1.201 1.00 96.25 197 LYS A O 1
ATOM 1663 N N . GLU A 1 198 ? 16.248 -1.342 -0.309 1.00 95.75 198 GLU A N 1
ATOM 1664 C CA . GLU A 1 198 ? 16.750 -0.626 -1.482 1.00 95.75 198 GLU A CA 1
ATOM 1665 C C . GLU A 1 198 ? 16.470 0.874 -1.375 1.00 95.75 198 GLU A C 1
ATOM 1667 O O . GLU A 1 198 ? 17.394 1.680 -1.492 1.00 95.75 198 GLU A O 1
ATOM 1672 N N . ARG A 1 199 ? 15.232 1.261 -1.048 1.00 95.94 199 ARG A N 1
ATOM 1673 C CA . ARG A 1 199 ? 14.876 2.665 -0.813 1.00 95.94 199 ARG A CA 1
ATOM 1674 C C . ARG A 1 199 ? 15.696 3.281 0.315 1.00 95.94 199 ARG A C 1
ATOM 1676 O O . ARG A 1 199 ? 16.178 4.401 0.169 1.00 95.94 199 ARG A O 1
ATOM 1683 N N . HIS A 1 200 ? 15.872 2.575 1.433 1.00 95.12 200 HIS A N 1
ATOM 1684 C CA . HIS A 1 200 ? 16.666 3.076 2.555 1.00 95.12 200 HIS A CA 1
ATOM 1685 C C . HIS A 1 200 ? 18.109 3.390 2.128 1.00 95.12 200 HIS A C 1
ATOM 1687 O O . HIS A 1 200 ? 18.599 4.484 2.403 1.00 95.12 200 HIS A O 1
ATOM 1693 N N . ARG A 1 201 ? 18.757 2.484 1.384 1.00 95.94 201 ARG A N 1
ATOM 1694 C CA . ARG A 1 201 ? 20.101 2.716 0.829 1.00 95.94 201 ARG A CA 1
ATOM 1695 C C . ARG A 1 201 ? 20.122 3.887 -0.151 1.00 95.94 201 ARG A C 1
ATOM 1697 O O . ARG A 1 201 ? 20.985 4.743 -0.041 1.00 95.94 201 ARG A O 1
ATOM 1704 N N . ILE A 1 202 ? 19.153 3.974 -1.066 1.00 94.62 202 ILE A N 1
ATOM 1705 C CA . ILE A 1 202 ? 19.073 5.060 -2.062 1.00 94.62 202 ILE A CA 1
ATOM 1706 C C . ILE A 1 202 ? 19.017 6.449 -1.414 1.00 94.62 202 ILE A C 1
ATOM 1708 O O . ILE A 1 202 ? 19.585 7.391 -1.973 1.00 94.62 202 ILE A O 1
ATOM 1712 N N . VAL A 1 203 ? 18.313 6.570 -0.285 1.00 93.56 203 VAL A N 1
ATOM 1713 C CA . VAL A 1 203 ? 18.090 7.844 0.413 1.00 93.56 203 VAL A CA 1
ATOM 1714 C C . VAL A 1 203 ? 19.234 8.194 1.365 1.00 93.56 203 VAL A C 1
ATOM 1716 O O . VAL A 1 203 ? 19.580 9.367 1.476 1.00 93.56 203 VAL A O 1
ATOM 1719 N N . HIS A 1 204 ? 19.815 7.210 2.056 1.00 93.06 204 HIS A N 1
ATOM 1720 C CA . HIS A 1 204 ? 20.755 7.467 3.154 1.00 93.06 204 HIS A CA 1
ATOM 1721 C C . HIS A 1 204 ? 22.219 7.139 2.843 1.00 93.06 204 HIS A C 1
ATOM 1723 O O . HIS A 1 204 ? 23.101 7.654 3.526 1.00 93.06 204 HIS A O 1
ATOM 1729 N N . ASP A 1 205 ? 22.504 6.319 1.831 1.00 93.56 205 ASP A N 1
ATOM 1730 C CA . ASP A 1 205 ? 23.868 5.956 1.450 1.00 93.56 205 ASP A CA 1
ATOM 1731 C C . ASP A 1 205 ? 24.285 6.702 0.174 1.00 93.56 205 ASP A C 1
ATOM 1733 O O . ASP A 1 205 ? 23.909 6.349 -0.945 1.00 93.56 205 ASP A O 1
ATOM 1737 N N . ALA A 1 206 ? 25.104 7.743 0.348 1.00 89.62 206 ALA A N 1
ATOM 1738 C CA . ALA A 1 206 ? 25.618 8.566 -0.747 1.00 89.62 206 ALA A CA 1
ATOM 1739 C C . ALA A 1 206 ? 26.509 7.789 -1.736 1.00 89.62 206 ALA A C 1
ATOM 1741 O O . ALA A 1 206 ? 26.664 8.211 -2.885 1.00 89.62 206 ALA A O 1
ATOM 1742 N N . ASN A 1 207 ? 27.076 6.656 -1.314 1.00 92.81 207 ASN A N 1
ATOM 1743 C CA . ASN A 1 207 ? 27.917 5.806 -2.153 1.00 92.81 207 ASN A CA 1
ATOM 1744 C C . ASN A 1 207 ? 27.111 4.701 -2.846 1.00 92.81 207 ASN A C 1
ATOM 1746 O O . ASN A 1 207 ? 27.624 4.040 -3.755 1.00 92.81 207 ASN A O 1
ATOM 1750 N N . TYR A 1 208 ? 25.846 4.512 -2.465 1.00 93.06 208 TYR A N 1
ATOM 1751 C CA . TYR A 1 208 ? 25.001 3.492 -3.054 1.00 93.06 208 TYR A CA 1
ATOM 1752 C C . TYR A 1 208 ? 24.596 3.853 -4.483 1.00 93.06 208 TYR A C 1
ATOM 1754 O O . TYR A 1 208 ? 23.946 4.866 -4.756 1.00 93.06 208 TYR A O 1
ATOM 1762 N N . ARG A 1 209 ? 24.954 2.977 -5.424 1.00 88.00 209 ARG A N 1
ATOM 1763 C CA . ARG A 1 209 ? 24.576 3.085 -6.835 1.00 88.00 209 ARG A CA 1
ATOM 1764 C C . ARG A 1 209 ? 23.763 1.856 -7.227 1.00 88.00 209 ARG A C 1
ATOM 1766 O O . ARG A 1 209 ? 24.360 0.818 -7.513 1.00 88.00 209 ARG A O 1
ATOM 1773 N N . PRO A 1 210 ? 22.423 1.942 -7.244 1.00 87.50 210 PRO A N 1
ATOM 1774 C CA . PRO A 1 210 ? 21.606 0.784 -7.553 1.00 87.50 210 PRO A CA 1
ATOM 1775 C C . PRO A 1 210 ? 21.787 0.375 -9.016 1.00 87.50 210 PRO A C 1
ATOM 1777 O O . PRO A 1 210 ? 21.866 1.217 -9.918 1.00 87.50 210 PRO A O 1
ATOM 1780 N N . VAL A 1 211 ? 21.832 -0.934 -9.243 1.00 86.81 211 VAL A N 1
ATOM 1781 C CA . VAL A 1 211 ? 21.831 -1.529 -10.580 1.00 86.81 211 VAL A CA 1
ATOM 1782 C C . VAL A 1 211 ? 20.383 -1.800 -10.970 1.00 86.81 211 VAL A C 1
ATOM 1784 O O . VAL A 1 211 ? 19.635 -2.399 -10.196 1.00 86.81 211 VAL A O 1
ATOM 1787 N N . LEU A 1 212 ? 19.982 -1.356 -12.164 1.00 86.25 212 LEU A N 1
ATOM 1788 C CA . LEU A 1 21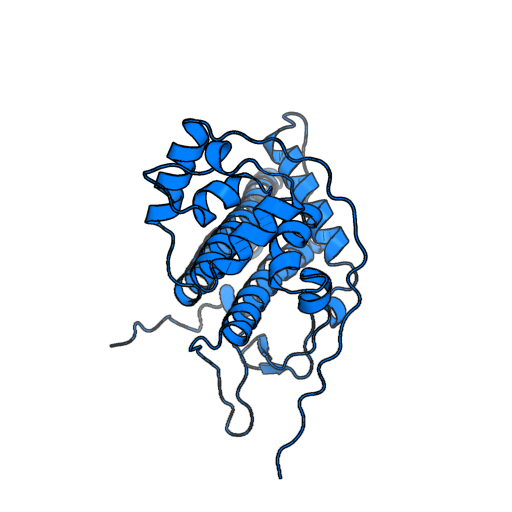2 ? 18.641 -1.620 -12.674 1.00 86.25 212 LEU A CA 1
ATOM 1789 C C . LEU A 1 212 ? 18.444 -3.129 -12.837 1.00 86.25 212 LEU A C 1
ATOM 1791 O O . LEU A 1 212 ? 19.159 -3.785 -13.593 1.00 86.25 212 LEU A O 1
ATOM 1795 N N . ASN A 1 213 ? 17.432 -3.660 -12.160 1.00 90.06 213 ASN A N 1
ATOM 1796 C CA . ASN A 1 213 ? 16.957 -5.018 -12.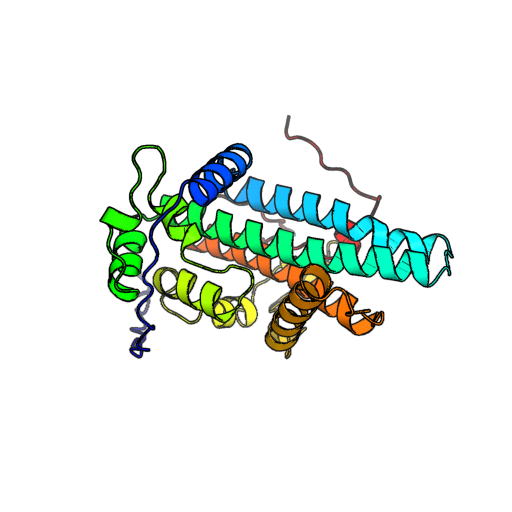358 1.00 90.06 213 ASN A CA 1
ATOM 1797 C C . ASN A 1 213 ? 15.485 -4.955 -12.768 1.00 90.06 213 ASN A C 1
ATOM 1799 O O . ASN A 1 213 ? 14.608 -4.820 -11.918 1.00 90.06 213 ASN A O 1
ATOM 1803 N N . VAL A 1 214 ? 15.242 -5.042 -14.079 1.00 88.06 214 VAL A N 1
ATOM 1804 C CA . VAL A 1 214 ? 13.909 -4.882 -14.683 1.00 88.06 214 VAL A CA 1
ATOM 1805 C C . VAL A 1 214 ? 12.907 -5.898 -14.128 1.00 88.06 214 VAL A C 1
ATOM 1807 O O . VAL A 1 214 ? 11.804 -5.528 -13.744 1.00 88.06 214 VAL A O 1
ATOM 1810 N N . LYS A 1 215 ? 13.307 -7.168 -13.999 1.00 91.62 215 LYS A N 1
ATOM 1811 C CA . LYS A 1 215 ? 12.419 -8.217 -13.473 1.00 91.62 215 LYS A CA 1
ATOM 1812 C C . LYS A 1 215 ? 12.014 -7.941 -12.030 1.00 91.62 215 LYS A C 1
ATOM 1814 O O . LYS A 1 215 ? 10.854 -8.086 -11.670 1.00 91.62 215 LYS A O 1
ATOM 1819 N N . TYR A 1 216 ? 12.979 -7.538 -11.206 1.00 94.69 216 TYR A N 1
ATOM 1820 C CA . TYR A 1 216 ? 12.721 -7.200 -9.812 1.00 94.69 216 TYR A CA 1
ATOM 1821 C C . TYR A 1 216 ? 11.796 -5.989 -9.681 1.00 94.69 216 TYR A C 1
ATOM 1823 O O . TYR A 1 216 ? 10.868 -6.037 -8.882 1.00 94.69 216 TYR A O 1
ATOM 1831 N N . ILE A 1 217 ? 12.027 -4.923 -10.455 1.00 92.19 217 ILE A N 1
ATOM 1832 C CA . ILE A 1 217 ? 11.212 -3.714 -10.326 1.00 92.19 217 ILE A CA 1
ATOM 1833 C C . ILE A 1 217 ? 9.789 -3.924 -10.833 1.00 92.19 217 ILE A C 1
ATOM 1835 O O . ILE A 1 217 ? 8.874 -3.501 -10.148 1.00 92.19 217 ILE A O 1
ATOM 1839 N N . GLN A 1 218 ? 9.588 -4.659 -11.932 1.00 92.06 218 GLN A N 1
ATOM 1840 C CA . GLN A 1 218 ? 8.247 -5.031 -12.406 1.00 92.06 218 GLN A CA 1
ATOM 1841 C C . GLN A 1 218 ? 7.480 -5.843 -11.356 1.00 92.06 218 GLN A C 1
ATOM 1843 O O . GLN A 1 218 ? 6.282 -5.657 -11.158 1.00 92.06 218 GLN A O 1
ATOM 1848 N N . HIS A 1 219 ? 8.182 -6.737 -10.658 1.00 95.31 219 HIS A N 1
ATOM 1849 C CA . HIS A 1 219 ? 7.602 -7.530 -9.583 1.00 95.31 219 HIS A CA 1
ATOM 1850 C C . HIS A 1 219 ? 7.240 -6.655 -8.371 1.00 95.31 219 HIS A C 1
ATOM 1852 O O . HIS A 1 219 ? 6.115 -6.711 -7.878 1.00 95.31 219 HIS A O 1
ATOM 1858 N N . ALA A 1 220 ? 8.165 -5.803 -7.918 1.00 96.38 220 ALA A N 1
ATOM 1859 C CA . ALA A 1 220 ? 7.907 -4.864 -6.832 1.00 96.38 220 ALA A CA 1
ATOM 1860 C C . ALA A 1 220 ? 6.741 -3.926 -7.175 1.00 96.38 220 ALA A C 1
ATOM 1862 O O . ALA A 1 220 ? 5.818 -3.784 -6.387 1.00 96.38 220 ALA A O 1
ATOM 1863 N N . GLU A 1 221 ? 6.732 -3.355 -8.374 1.00 95.06 221 GLU A N 1
ATOM 1864 C CA . GLU A 1 221 ? 5.670 -2.498 -8.898 1.00 95.06 221 GLU A CA 1
ATOM 1865 C C . GLU A 1 221 ? 4.296 -3.174 -8.842 1.00 95.06 221 GLU A C 1
ATOM 1867 O O . GLU A 1 221 ? 3.360 -2.607 -8.281 1.00 95.06 221 GLU A O 1
ATOM 1872 N N . ALA A 1 222 ? 4.179 -4.414 -9.327 1.00 94.62 222 ALA A N 1
ATOM 1873 C CA . ALA A 1 222 ? 2.923 -5.155 -9.266 1.00 94.62 222 ALA A CA 1
ATOM 1874 C C . ALA A 1 222 ? 2.434 -5.349 -7.820 1.00 94.62 222 ALA A C 1
ATOM 1876 O O . ALA A 1 222 ? 1.258 -5.138 -7.532 1.00 94.62 222 ALA A O 1
ATOM 1877 N N . LEU A 1 223 ? 3.323 -5.704 -6.889 1.00 96.94 223 LEU A N 1
ATOM 1878 C CA . LEU A 1 223 ? 2.967 -5.896 -5.478 1.00 96.94 223 LEU A CA 1
ATOM 1879 C C . LEU A 1 223 ? 2.572 -4.590 -4.788 1.00 96.94 223 LEU A C 1
ATOM 1881 O O . LEU A 1 223 ? 1.567 -4.547 -4.075 1.00 96.94 223 LEU A O 1
ATOM 1885 N N . PHE A 1 224 ? 3.348 -3.530 -5.019 1.00 96.88 224 PHE A N 1
ATOM 1886 C CA . PHE A 1 224 ? 3.104 -2.204 -4.463 1.00 96.88 224 PHE A CA 1
ATOM 1887 C C . PHE A 1 224 ? 1.831 -1.573 -5.020 1.00 96.88 224 PHE A C 1
ATOM 1889 O O . PHE A 1 224 ? 1.244 -0.748 -4.333 1.00 96.88 224 PHE A O 1
ATOM 1896 N N . LEU A 1 225 ? 1.377 -1.988 -6.204 1.00 95.25 225 LEU A N 1
ATOM 1897 C CA . LEU A 1 225 ? 0.095 -1.586 -6.765 1.00 95.25 225 LEU A CA 1
ATOM 1898 C C . LEU A 1 225 ? -1.077 -2.430 -6.240 1.00 95.25 225 LEU A C 1
ATOM 1900 O O . LEU A 1 225 ? -2.120 -1.894 -5.864 1.00 95.25 225 LEU A O 1
ATOM 1904 N N . LEU A 1 226 ? -0.947 -3.758 -6.261 1.00 94.44 226 LEU A N 1
ATOM 1905 C CA . LEU A 1 226 ? -2.065 -4.670 -6.006 1.00 94.44 226 LEU A CA 1
ATOM 1906 C C . LEU A 1 226 ? -2.442 -4.731 -4.525 1.00 94.44 226 LEU A C 1
ATOM 1908 O O . LEU A 1 226 ? -3.627 -4.700 -4.193 1.00 94.44 226 LEU A O 1
ATOM 1912 N N . ILE A 1 227 ? -1.459 -4.814 -3.624 1.00 96.00 227 ILE A N 1
ATOM 1913 C CA . ILE A 1 227 ? -1.741 -5.025 -2.199 1.00 96.00 227 ILE A CA 1
ATOM 1914 C C . ILE A 1 227 ? -2.540 -3.858 -1.594 1.00 96.00 227 ILE A C 1
ATOM 1916 O O . ILE A 1 227 ? -3.550 -4.141 -0.949 1.00 96.00 227 ILE A O 1
ATOM 1920 N N . PRO A 1 228 ? -2.191 -2.573 -1.811 1.00 95.50 228 PRO A N 1
ATOM 1921 C CA . PRO A 1 228 ? -3.001 -1.455 -1.323 1.00 95.50 228 PRO A CA 1
ATOM 1922 C C . PRO A 1 228 ? -4.462 -1.501 -1.792 1.00 95.50 228 PRO A C 1
ATOM 1924 O O . PRO A 1 228 ? -5.376 -1.331 -0.986 1.00 95.50 228 PRO A O 1
ATOM 1927 N N . GLN A 1 229 ? -4.709 -1.834 -3.061 1.00 93.62 229 GLN A N 1
ATOM 1928 C CA . GLN A 1 229 ? -6.074 -1.951 -3.587 1.00 93.62 229 GLN A CA 1
ATOM 1929 C C . GLN A 1 229 ? -6.876 -3.047 -2.872 1.00 93.62 229 GLN A C 1
ATOM 1931 O O . GLN A 1 229 ? -8.039 -2.842 -2.513 1.00 93.62 229 GLN A O 1
ATOM 1936 N N . LEU A 1 230 ? -6.249 -4.199 -2.605 1.00 93.38 230 LEU A N 1
ATOM 1937 C CA . LEU A 1 230 ? -6.876 -5.279 -1.841 1.00 93.38 230 LEU A CA 1
ATOM 1938 C C . LEU A 1 230 ? -7.126 -4.871 -0.391 1.00 93.38 230 LEU A C 1
ATOM 1940 O O . LEU A 1 230 ? -8.201 -5.144 0.136 1.00 93.38 230 LEU A O 1
ATOM 1944 N N . VAL A 1 231 ? -6.177 -4.182 0.247 1.00 93.94 231 VAL A N 1
ATOM 1945 C CA . VAL A 1 231 ? -6.349 -3.642 1.604 1.00 93.94 231 VAL A CA 1
ATOM 1946 C C . VAL A 1 231 ? -7.570 -2.731 1.653 1.00 93.94 231 VAL A C 1
ATOM 1948 O O . VAL A 1 231 ? -8.438 -2.935 2.500 1.00 93.94 231 VAL A O 1
ATOM 1951 N N . ALA A 1 232 ? -7.683 -1.775 0.727 1.00 92.62 232 ALA A N 1
ATOM 1952 C CA . ALA A 1 232 ? -8.837 -0.885 0.651 1.00 92.62 232 ALA A CA 1
ATOM 1953 C C . ALA A 1 232 ? -10.144 -1.680 0.501 1.00 92.62 232 ALA A C 1
ATOM 1955 O O . ALA A 1 232 ? -11.095 -1.447 1.250 1.00 92.62 232 ALA A O 1
ATOM 1956 N N . TYR A 1 233 ? -10.179 -2.663 -0.403 1.00 91.44 233 TYR A N 1
ATOM 1957 C CA . TYR A 1 233 ? -11.343 -3.528 -0.603 1.00 91.44 233 TYR A CA 1
ATOM 1958 C C . TYR A 1 233 ? -11.740 -4.299 0.666 1.00 91.44 233 TYR A C 1
ATOM 1960 O O . TYR A 1 233 ? -12.896 -4.246 1.095 1.00 91.44 233 TYR A O 1
ATOM 1968 N N . PHE A 1 234 ? -10.795 -4.998 1.293 1.00 91.38 234 PHE A N 1
ATOM 1969 C CA . PHE A 1 234 ? -11.071 -5.813 2.472 1.00 91.38 234 PHE A CA 1
ATOM 1970 C C . PHE A 1 234 ? -11.444 -4.967 3.690 1.00 91.38 234 PHE A C 1
ATOM 1972 O O . PHE A 1 234 ? -12.307 -5.374 4.467 1.00 91.38 234 PHE A O 1
ATOM 1979 N N . VAL A 1 235 ? -10.860 -3.775 3.836 1.00 90.94 235 VAL A N 1
ATOM 1980 C CA . VAL A 1 235 ? -11.260 -2.807 4.862 1.00 90.94 235 VAL A CA 1
ATOM 1981 C C . VAL A 1 235 ? -12.697 -2.350 4.636 1.00 90.94 235 VAL A C 1
ATOM 1983 O O . VAL A 1 235 ? -13.514 -2.443 5.549 1.00 90.94 235 VAL A O 1
ATOM 1986 N N . ILE A 1 236 ? -13.043 -1.923 3.420 1.00 89.88 236 ILE A N 1
ATOM 1987 C CA . ILE A 1 236 ? -14.417 -1.529 3.087 1.00 89.88 236 ILE A CA 1
ATOM 1988 C C . ILE A 1 236 ? -15.392 -2.664 3.424 1.00 89.88 236 ILE A C 1
ATOM 1990 O O . ILE A 1 236 ? -16.408 -2.421 4.078 1.00 89.88 236 ILE A O 1
ATOM 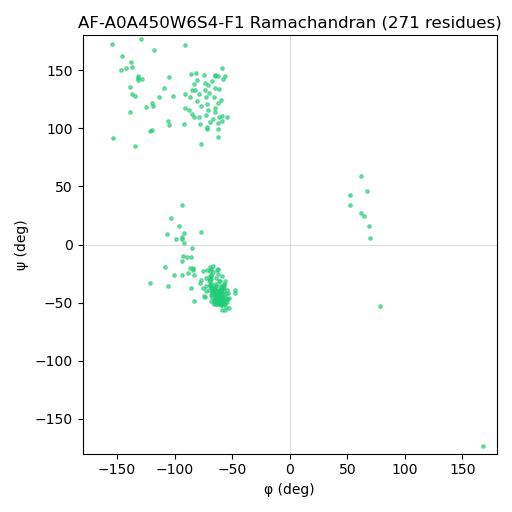1994 N N . LYS A 1 237 ? -15.075 -3.900 3.023 1.00 89.00 237 LYS A N 1
ATOM 1995 C CA . LYS A 1 237 ? -15.908 -5.075 3.300 1.00 89.00 237 LYS A CA 1
ATOM 1996 C C . LYS A 1 237 ? -16.062 -5.324 4.803 1.00 89.00 237 LYS A C 1
ATOM 1998 O O . LYS A 1 237 ? -17.177 -5.573 5.254 1.00 89.00 237 LYS A O 1
ATOM 2003 N N . ARG A 1 238 ? -14.972 -5.235 5.574 1.00 88.06 238 ARG A N 1
ATOM 2004 C CA . ARG A 1 238 ? -14.967 -5.455 7.030 1.00 88.06 238 ARG A CA 1
ATOM 2005 C C . ARG A 1 238 ? -15.876 -4.474 7.766 1.00 88.06 238 ARG A C 1
ATOM 2007 O O . ARG A 1 238 ? -16.625 -4.896 8.637 1.00 88.06 238 ARG A O 1
ATOM 2014 N N . PHE A 1 239 ? -15.823 -3.1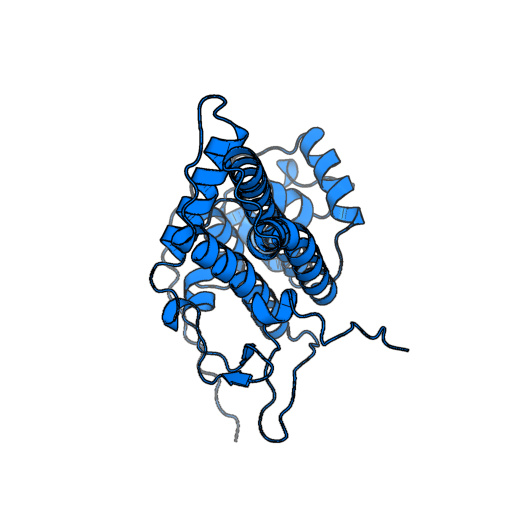97 7.400 1.00 88.12 239 PHE A N 1
ATOM 2015 C CA . PHE A 1 239 ? -16.600 -2.137 8.050 1.00 88.12 239 PHE A CA 1
ATOM 2016 C C . PHE A 1 239 ? -17.962 -1.878 7.383 1.00 88.12 239 PHE A C 1
ATOM 2018 O O . PHE A 1 239 ? -18.627 -0.896 7.699 1.00 88.12 239 PHE A O 1
ATOM 2025 N N . GLY A 1 240 ? -18.391 -2.731 6.443 1.00 87.25 240 GLY A N 1
ATOM 2026 C CA . GLY A 1 240 ? -19.693 -2.601 5.780 1.00 87.25 240 GLY A CA 1
ATOM 2027 C C . GLY A 1 240 ? -19.861 -1.302 4.983 1.00 87.25 240 GLY A C 1
ATOM 2028 O O . GLY A 1 240 ? -20.979 -0.816 4.811 1.00 87.25 240 GLY A O 1
ATOM 2029 N N . LEU A 1 241 ? -18.763 -0.714 4.502 1.00 87.00 241 LEU A N 1
ATOM 2030 C CA . LEU A 1 241 ? -18.807 0.545 3.768 1.00 87.00 241 LEU A CA 1
ATOM 2031 C C . LEU A 1 241 ? -19.353 0.312 2.354 1.00 87.00 241 LEU A C 1
ATOM 2033 O O . LEU A 1 241 ? -19.086 -0.703 1.702 1.00 87.00 241 LEU A O 1
ATOM 2037 N N . LYS A 1 242 ? -20.095 1.291 1.827 1.00 82.75 242 LYS A N 1
ATOM 2038 C CA . LYS A 1 242 ? -20.498 1.276 0.412 1.00 82.75 242 LYS A CA 1
ATOM 2039 C C . LYS A 1 242 ? -19.236 1.209 -0.453 1.00 82.75 242 LYS A C 1
ATOM 2041 O O . LYS A 1 242 ? -18.282 1.915 -0.154 1.00 82.75 242 LYS A O 1
ATOM 2046 N N . HIS A 1 243 ? -19.244 0.475 -1.560 1.00 77.62 243 HIS A N 1
ATOM 2047 C CA . HIS A 1 243 ? -18.162 0.468 -2.554 1.00 77.62 243 HIS A CA 1
ATOM 2048 C C . HIS A 1 243 ? -18.705 0.283 -3.964 1.00 77.62 243 HIS A C 1
ATOM 2050 O O . HIS A 1 243 ? -19.852 -0.121 -4.141 1.00 77.62 243 HIS A O 1
ATOM 2056 N N . PHE A 1 244 ? -17.875 0.617 -4.947 1.00 74.44 244 PHE A N 1
ATOM 2057 C CA . PHE A 1 244 ? -18.148 0.315 -6.342 1.00 74.44 244 PHE A CA 1
ATOM 2058 C C . PHE A 1 244 ? -17.670 -1.105 -6.638 1.00 74.44 244 PHE A C 1
ATOM 2060 O O . PHE A 1 244 ? -16.566 -1.490 -6.252 1.00 74.44 244 PHE A O 1
ATOM 2067 N N . ALA A 1 245 ? -18.519 -1.873 -7.305 1.00 78.00 245 ALA A N 1
ATOM 2068 C CA . ALA A 1 245 ? -18.191 -3.173 -7.857 1.00 78.00 245 ALA A CA 1
ATOM 2069 C C . ALA A 1 245 ? -18.606 -3.163 -9.326 1.00 78.00 245 ALA A C 1
ATOM 2071 O O . ALA A 1 245 ? -19.633 -2.577 -9.677 1.00 78.00 245 ALA A O 1
ATOM 2072 N N . LEU A 1 246 ? -17.811 -3.808 -10.171 1.00 76.75 246 LEU A N 1
ATOM 2073 C CA . LEU A 1 246 ? -18.217 -4.077 -11.541 1.00 76.75 246 LEU A CA 1
ATOM 2074 C C . LEU A 1 246 ? -19.066 -5.347 -11.538 1.00 76.75 246 LEU A C 1
ATOM 2076 O O . LEU A 1 246 ? -18.770 -6.301 -10.815 1.00 76.75 246 LEU A O 1
ATOM 2080 N N . CYS A 1 247 ? -20.146 -5.336 -12.312 1.00 71.69 247 CYS A N 1
ATOM 2081 C CA . CYS A 1 247 ? -21.079 -6.450 -12.405 1.00 71.69 247 CYS A CA 1
ATOM 2082 C C . CYS A 1 247 ? -21.128 -6.953 -13.846 1.00 71.69 247 CYS A C 1
ATOM 2084 O O . CYS A 1 247 ? -21.475 -6.192 -14.747 1.00 71.69 247 CYS A O 1
ATOM 2086 N N . SER A 1 248 ? -20.825 -8.234 -14.064 1.00 66.12 248 SER A N 1
ATOM 2087 C CA . SER A 1 248 ? -20.996 -8.898 -15.366 1.00 66.12 248 SER A CA 1
ATOM 2088 C C . SER A 1 248 ? -22.353 -9.609 -15.479 1.00 66.12 248 SER A C 1
ATOM 2090 O O . SER A 1 248 ? -22.449 -10.685 -16.066 1.00 66.12 248 SER A O 1
ATOM 2092 N N . GLY A 1 249 ? -23.400 -9.053 -14.861 1.00 69.44 249 GLY A N 1
ATOM 2093 C CA . GLY A 1 249 ? -24.740 -9.645 -14.770 1.00 69.44 249 GLY A CA 1
ATOM 2094 C C . GLY A 1 249 ? -24.849 -10.744 -13.708 1.00 69.44 249 GLY A C 1
ATOM 2095 O O . GLY A 1 249 ? -25.695 -10.655 -12.825 1.00 69.44 249 GLY A O 1
ATOM 2096 N N . GLU A 1 250 ? -23.970 -11.748 -13.753 1.00 70.25 250 GLU A N 1
ATOM 2097 C CA . GLU A 1 250 ? -23.999 -12.901 -12.833 1.00 70.25 250 GLU A CA 1
ATOM 2098 C C . GLU A 1 250 ? -23.116 -12.728 -11.592 1.00 70.25 250 GLU A C 1
ATOM 2100 O O . GLU A 1 250 ? -23.355 -13.353 -10.559 1.00 70.25 250 GLU A O 1
ATOM 2105 N N . ILE A 1 251 ? -22.066 -11.906 -11.686 1.00 72.25 251 ILE A N 1
ATOM 2106 C CA . ILE A 1 251 ? -21.068 -11.755 -10.627 1.00 72.25 251 ILE A CA 1
ATOM 2107 C C . ILE A 1 251 ? -20.729 -10.278 -10.457 1.00 72.25 251 ILE A C 1
ATOM 2109 O O . ILE A 1 251 ? -20.390 -9.597 -11.424 1.00 72.25 251 ILE A O 1
ATOM 2113 N N . ALA A 1 252 ? -20.788 -9.809 -9.211 1.00 80.62 252 ALA A N 1
ATOM 2114 C CA . ALA A 1 252 ? -20.257 -8.519 -8.797 1.00 80.62 252 ALA A CA 1
ATOM 2115 C C . ALA A 1 252 ? -18.906 -8.721 -8.100 1.00 80.62 252 ALA A C 1
ATOM 2117 O O . ALA A 1 252 ? -18.802 -9.517 -7.163 1.00 80.62 252 ALA A O 1
ATOM 2118 N N . ALA A 1 253 ? -17.876 -8.007 -8.548 1.00 85.56 253 ALA A N 1
ATOM 2119 C CA . ALA A 1 253 ? -16.532 -8.094 -7.984 1.00 85.56 253 ALA A CA 1
ATOM 2120 C C . ALA A 1 253 ? -15.847 -6.715 -7.936 1.00 85.56 253 ALA A C 1
ATOM 2122 O O . ALA A 1 253 ? -16.176 -5.832 -8.737 1.00 85.56 253 ALA A O 1
ATOM 2123 N N . PRO A 1 254 ? -14.916 -6.497 -6.987 1.00 87.31 254 PRO A N 1
ATOM 2124 C CA . PRO A 1 254 ? -14.129 -5.273 -6.940 1.00 87.31 254 PRO A CA 1
ATOM 2125 C C . PRO A 1 254 ? -13.274 -5.125 -8.196 1.00 87.31 254 PRO A C 1
ATOM 2127 O O . PRO A 1 254 ? -12.745 -6.107 -8.727 1.00 87.31 254 PRO A O 1
ATOM 2130 N N . MET A 1 255 ? -13.117 -3.877 -8.632 1.00 86.06 255 MET A N 1
ATOM 2131 C CA . MET A 1 255 ? -12.161 -3.541 -9.673 1.00 86.06 255 MET A CA 1
ATOM 2132 C C . MET A 1 255 ? -10.751 -3.478 -9.076 1.00 86.06 255 MET A C 1
ATOM 2134 O O . MET A 1 255 ? -10.545 -2.812 -8.062 1.00 86.06 255 MET A O 1
ATOM 2138 N N . VAL A 1 256 ? -9.799 -4.166 -9.700 1.00 89.38 256 VAL A N 1
ATOM 2139 C CA . VAL A 1 256 ? -8.375 -4.120 -9.354 1.00 89.38 256 VAL A CA 1
ATOM 2140 C C . VAL A 1 256 ? -7.600 -3.734 -10.604 1.00 89.38 256 VAL A C 1
ATOM 2142 O O . VAL A 1 256 ? -7.625 -4.443 -11.606 1.00 89.38 256 VAL A O 1
ATOM 2145 N N . PHE A 1 257 ? -6.909 -2.606 -10.543 1.00 89.06 257 PHE A N 1
ATOM 2146 C CA . PHE A 1 257 ? -6.108 -2.100 -11.643 1.00 89.06 257 PHE A CA 1
ATOM 2147 C C . PHE A 1 257 ? -4.737 -2.771 -11.662 1.00 89.06 257 PHE A C 1
ATOM 2149 O O . PHE A 1 257 ? -4.049 -2.851 -10.639 1.00 89.06 257 PHE A O 1
ATOM 2156 N N . THR A 1 258 ? -4.330 -3.224 -12.843 1.00 89.94 258 THR A N 1
ATOM 2157 C CA . THR A 1 258 ? -2.948 -3.595 -13.150 1.00 89.94 258 THR A CA 1
ATOM 2158 C C . THR A 1 258 ? -2.178 -2.403 -13.704 1.00 89.94 258 THR A C 1
ATOM 2160 O O . THR A 1 258 ? -2.753 -1.372 -14.047 1.00 89.94 258 THR A O 1
ATOM 2163 N N . MET A 1 259 ? -0.865 -2.561 -13.866 1.00 87.94 259 MET A N 1
ATOM 2164 C CA . MET A 1 259 ? -0.049 -1.545 -14.532 1.00 87.94 259 MET A CA 1
ATOM 2165 C C . MET A 1 259 ? -0.474 -1.279 -15.967 1.00 87.94 259 MET A C 1
ATOM 2167 O O . MET A 1 259 ? -0.442 -0.135 -16.406 1.00 87.94 259 MET A O 1
ATOM 2171 N N . GLN A 1 260 ? -0.904 -2.319 -16.681 1.00 86.50 260 GLN A N 1
ATOM 2172 C CA . GLN A 1 260 ? -1.425 -2.155 -18.028 1.00 86.50 260 GLN A CA 1
ATOM 2173 C C . GLN A 1 260 ? -2.701 -1.309 -18.019 1.00 86.50 260 GLN A C 1
ATOM 2175 O O . GLN A 1 260 ? -2.821 -0.415 -18.844 1.00 86.50 260 GLN A O 1
ATOM 2180 N N . ASP A 1 261 ? -3.605 -1.544 -17.063 1.00 86.50 261 ASP A N 1
ATOM 2181 C CA . ASP A 1 261 ? -4.837 -0.756 -16.936 1.00 86.50 261 ASP A CA 1
ATOM 2182 C C . ASP A 1 261 ? -4.522 0.713 -16.597 1.00 86.50 261 ASP A C 1
ATOM 2184 O O . ASP A 1 261 ? -5.111 1.623 -17.165 1.00 86.50 261 ASP A O 1
ATOM 2188 N N . ILE A 1 262 ? -3.558 0.957 -15.704 1.00 86.00 262 ILE A N 1
ATOM 2189 C CA . ILE A 1 262 ? -3.175 2.308 -15.262 1.00 86.00 262 ILE A CA 1
ATOM 2190 C C . ILE A 1 262 ? -2.471 3.118 -16.355 1.00 86.00 262 ILE A C 1
ATOM 2192 O O . ILE A 1 262 ? -2.614 4.336 -16.404 1.00 86.00 262 ILE A O 1
ATOM 2196 N N . LEU A 1 263 ? -1.675 2.464 -17.200 1.00 85.75 263 LEU A N 1
ATOM 2197 C CA . LEU A 1 263 ? -0.914 3.128 -18.260 1.00 85.75 263 LEU A CA 1
ATOM 2198 C C . LEU A 1 263 ? -1.681 3.241 -19.581 1.00 85.75 263 LEU A C 1
ATOM 2200 O O . LEU A 1 263 ? -1.197 3.928 -20.480 1.00 85.75 263 LEU A O 1
ATOM 2204 N N . ALA A 1 264 ? -2.823 2.565 -19.711 1.00 82.38 264 ALA A N 1
ATOM 2205 C CA . ALA A 1 264 ? -3.643 2.630 -20.909 1.00 82.38 264 ALA A CA 1
ATOM 2206 C C . ALA A 1 264 ? -4.218 4.041 -21.121 1.00 82.38 264 ALA A C 1
ATOM 2208 O O . ALA A 1 264 ? -4.543 4.752 -20.171 1.00 82.38 264 ALA A O 1
ATOM 2209 N N . ASP A 1 265 ? -4.331 4.435 -22.385 1.00 77.06 265 ASP A N 1
ATOM 2210 C CA . ASP A 1 265 ? -4.866 5.715 -22.854 1.00 77.06 265 ASP A CA 1
ATOM 2211 C C . ASP A 1 265 ? -6.269 5.576 -23.477 1.00 77.06 265 ASP A C 1
ATOM 2213 O O . ASP A 1 265 ? -6.804 6.529 -24.043 1.00 77.06 265 ASP A O 1
ATOM 2217 N N . ASP A 1 266 ? -6.882 4.396 -23.351 1.00 72.25 266 ASP A N 1
ATOM 2218 C CA . ASP A 1 266 ? -8.176 4.031 -23.934 1.00 72.25 266 ASP A CA 1
ATOM 2219 C C . ASP A 1 266 ? -9.375 4.260 -22.993 1.00 72.25 266 ASP A C 1
ATOM 2221 O O . ASP A 1 266 ? -10.512 3.924 -23.337 1.00 72.25 266 ASP A O 1
ATOM 2225 N N . TRP A 1 267 ? -9.152 4.873 -21.827 1.00 69.44 267 TRP A N 1
ATOM 2226 C CA . TRP A 1 267 ? -10.199 5.213 -20.864 1.00 69.44 267 TRP A CA 1
ATOM 2227 C C . TRP A 1 267 ? -10.009 6.609 -20.258 1.00 69.44 267 TRP A C 1
ATOM 2229 O O . TRP A 1 267 ? -8.915 7.167 -20.221 1.00 69.44 267 TRP A O 1
ATOM 2239 N N . ALA A 1 268 ? -11.109 7.183 -19.767 1.00 66.06 268 ALA A N 1
ATOM 2240 C CA . ALA A 1 268 ? -11.123 8.459 -19.060 1.00 66.06 268 ALA A CA 1
ATOM 2241 C C . ALA A 1 268 ? -11.933 8.338 -17.765 1.00 66.06 268 ALA A C 1
ATOM 2243 O O . ALA A 1 268 ? -12.960 7.655 -17.722 1.00 66.06 268 ALA A O 1
ATOM 2244 N N . VAL A 1 269 ? -11.488 9.026 -16.710 1.00 62.72 269 VAL A N 1
ATOM 2245 C CA . VAL A 1 269 ? -12.298 9.217 -15.502 1.00 62.72 269 VAL A CA 1
ATOM 2246 C C . VAL A 1 269 ? -13.429 10.177 -15.855 1.00 62.72 269 VAL A C 1
ATOM 2248 O O . VAL A 1 269 ? -13.182 11.334 -16.186 1.00 62.72 269 VAL A O 1
ATOM 2251 N N . VAL A 1 270 ? -14.670 9.703 -15.792 1.00 64.88 270 VAL A N 1
ATOM 2252 C CA . VAL A 1 270 ? -15.849 10.565 -15.924 1.00 64.88 270 VAL A CA 1
ATOM 2253 C C . VAL A 1 270 ? -16.235 11.019 -14.521 1.00 64.88 270 VAL A C 1
ATOM 2255 O O . VAL A 1 270 ? -16.548 10.180 -13.673 1.00 64.88 270 VAL A O 1
ATOM 2258 N N . GLU A 1 271 ? -16.178 12.325 -14.249 1.00 44.12 271 GLU A N 1
ATOM 2259 C CA . GLU A 1 271 ? -16.699 12.853 -12.987 1.00 44.12 271 GLU A CA 1
ATOM 2260 C C . GLU A 1 271 ? -18.201 12.550 -12.894 1.00 44.12 271 GLU A C 1
ATOM 2262 O O . GLU A 1 271 ? -18.927 12.735 -13.876 1.00 44.12 271 GLU A O 1
ATOM 2267 N N . PRO A 1 272 ? -18.689 12.051 -11.747 1.00 44.56 272 PRO A N 1
ATOM 2268 C CA . PRO A 1 272 ? -20.113 11.834 -11.570 1.00 44.56 272 PRO A CA 1
ATOM 2269 C C . PRO A 1 272 ? -20.833 13.189 -11.605 1.00 44.56 272 PRO A C 1
ATOM 2271 O O . PRO A 1 272 ? -20.624 14.019 -10.722 1.00 44.56 272 PRO A O 1
ATOM 2274 N N . THR A 1 273 ? -21.657 13.395 -12.635 1.00 34.97 273 THR A N 1
ATOM 2275 C CA . THR A 1 273 ? -22.647 14.484 -12.714 1.00 34.97 273 THR A CA 1
ATOM 2276 C C . THR A 1 273 ? -23.711 14.356 -11.639 1.00 34.97 273 THR A C 1
ATOM 2278 O O . THR A 1 273 ? -24.171 13.206 -11.431 1.00 34.97 273 THR A O 1
#

InterPro domains:
  IPR041519 RiboL-PSP-HEPN [PF18735] (70-208)

Foldseek 3Di:
DDDDPDPPPDDDDDDQDPAQEDFDDPVLVVVLVVLVVVQDALQVLLVVLLVLLLVLVVLLVVCVVVVNPPQVSNLVSVLSSLLSLLVSQQSLLLSLQLNLCVLPVVLLVVLCVRNVYDQVRQDDPVDDSSSSVSVSFGSLDLVRSQSSCCSVVVDRPVVCLQQAFFWEQEDVRDTDGGDGNCVPCVCLVVLSNVSSVSNVCSPPPPPDRDDDDPVSVLSSSQSSQQSSQSSSVVSCVVSVHDDDWDDPPVDTGYYGYGPCNSNDPPDDDDDDD

Secondary structure (DSSP, 8-state):
-------------------------HHHHHHHHHHHHH---HHHHHHHHHHHHHHHHHHHHHHHHTT---HHHHHHHHHHHHHHHHHHHHHHHHHHHHHHHHH-THHHHHHHHHTT--GGGT-BTTB-HHHHHHTTS-TT-HHHHHHHHHHHHSS-HHHHHHH--EEEEETTTEEEEEE-HHHH-TTHHHHHHHHHHHHHHHHH-TT--PPP-HHHHHHHHHHHHHHHHHHHHHHHHHTT-----EE-SS-EE-EE--HHHHH-SS-------

Sequence (273 aa):
MVSALTTRLFVISPYQYGNMKKKINSKMLQELSTLRESRNFIKILNYNFLMNFYENCRIIHYFPAQGIESKDFVRIAYRHYLVSLVSCWETFFRDMFVCTHELDEEFIDKIIKNFNLNRTDIEHADFKLSETLSTCFNFQNIKEIESAYRIMWGSDFFNFLCTEKTNVIGMCGKFTRDFSVCGLFHDWREVIDKTFKERHRIVHDANYRPVLNVKYIQHAEALFLLIPQLVAYFVIKRFGLKHFALCSGEIAAPMVFTMQDILADDWAVVEPT

pLDDT: mean 82.53, std 16.33, range [24.45, 97.56]